Protein AF-0000000078899759 (afdb_homodimer)

Solvent-accessible surface area (backbone atoms only — not comparable to full-atom values): 13720 Å² total; per-residue (Å²): 127,79,71,68,85,68,77,64,79,63,65,48,28,39,56,53,53,51,48,39,52,52,20,59,44,69,64,35,61,70,60,36,47,72,45,35,27,71,76,16,38,36,35,30,66,41,43,30,31,36,27,63,22,33,67,35,47,49,52,49,51,61,71,65,44,76,82,46,47,56,45,80,71,52,70,43,38,43,73,48,27,24,32,38,38,34,43,36,36,42,87,90,47,44,36,41,34,37,37,40,37,35,45,54,95,69,15,37,34,36,35,42,38,42,64,17,61,60,49,82,61,73,83,86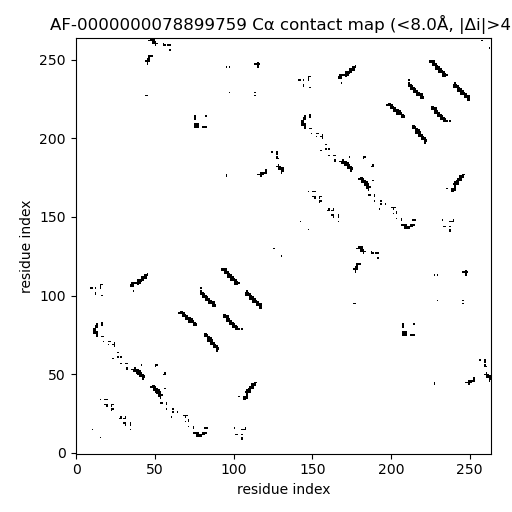,46,62,89,47,30,45,74,111,125,78,71,68,83,68,76,64,78,64,68,48,27,40,58,51,53,51,50,38,53,52,20,58,45,69,64,36,61,70,61,34,47,70,48,36,27,71,78,16,38,36,35,30,66,41,42,30,32,36,27,64,23,32,66,34,45,48,50,48,50,61,71,67,43,76,81,48,48,56,44,80,73,52,71,45,38,42,74,48,28,25,34,38,38,34,43,36,34,42,88,90,46,46,36,42,34,37,37,39,38,36,43,55,97,69,15,36,34,33,36,43,38,42,63,16,60,58,49,82,61,73,83,88,46,60,89,47,28,45,76,109

Secondary structure (DSSP, 8-state):
------------HHHHHHHHHHHHHHT-HHHHHHTEEEEEEEEEGGGTEEEESHHHHHHHHHHH-TTEEEEEEEEEEETTEEEEEEEEEETTEEEEEEEEEEEETTEEEEEEEEEEEP-PPPGGGTTT-EE-/------------HHHHHHHHHHHHHHT-HHHHHHTEEEEEEEEEGGGTEEEESHHHHHHHHHHH-TT-EEEEEEEEEETTEEEEEEEEEETTEEEEEEEEEEEETTEEEEEEEEEEEP-PPPGGGTTT-EE-

Foldseek 3Di:
DPPPPPVVVQQFLQNLVVQLLVCLQVVVLVSNLVQADQQAWEAAVVVRDIAGGSVRVSVVSSVVSPPKGKAWDDWDTDDQKIKTWIWIDDPPWIWIKIKIFGDDRRHTRYMYMYIDTDDDDDPPCCVPDPDD/DPPPPPVVVQQFLQNLVVQLLVCLQVVVLVSNLVQADQQAWEAAVVVRDIAGGSVRVSVVSSVVSPPKHKAWDDWDTDDQKIKTWIWIDDPPWIWIKIKIFGDDRRHTRYMYMYIDTDDDDDPPCCVPDPDD

Nearest PDB structures (foldseek):
  4lmi-assembly1_A  TM=9.280E-01  e=7.306E-13  Kribbella flavida DSM 17836
  3en8-assembly1_A-2  TM=8.868E-01  e=3.788E-10  Paraburkholderia xenovorans LB400
  4kvh-assembly1_A-2  TM=8.065E-01  e=5.904E-08  Halomicrobium mukohataei DSM 12286
  5l33-assembly1_A  TM=8.370E-01  e=4.212E-06  synthetic construct
  6d63-assembly3_E  TM=5.904E-01  e=3.251E-05  Pseudomonas sp. ADP

Sequence (264 aa):
MPRPRGDAPGADAGAVVTALWEGMAARHWDTVRRLVAEELVVEWPQTRERIRGADAFVALNRREAGERRVQLGEVVASGDRAAARVRITTGRAVLLCSGFYRLRDGLIAEAVETFAESASPPGDRIHLAERYMPRPRGDAPGADAGAVVTALWEGMAARHWDTVRRLVAEELVVEWPQTRERIRGADAFVALNRREAGERRVQLGEVVASGDRAAARVRITTGRAVLLCSGFYRLRDGLIAEAVETFAESASPPGDRIHLAERY

Radius of gyration: 19.71 Å; Cα contacts (8 Å, |Δi|>4): 569; chains: 2; bounding box: 60×49×38 Å

Structure (mmCIF, N/CA/C/O backbone):
data_AF-0000000078899759-model_v1
#
loop_
_entity.id
_entity.type
_entity.pdbx_description
1 polymer 'SnoaL-like domain-containing protein'
#
loop_
_atom_site.group_PDB
_atom_site.id
_atom_site.type_symbol
_atom_site.label_atom_id
_atom_site.label_alt_id
_atom_site.label_comp_id
_atom_site.label_asym_id
_atom_site.label_entity_id
_atom_site.label_seq_id
_atom_site.pdbx_PDB_ins_code
_atom_site.Cartn_x
_atom_site.Cartn_y
_atom_site.Cartn_z
_atom_site.occupancy
_atom_site.B_iso_or_equiv
_atom_site.auth_seq_id
_atom_site.auth_comp_id
_atom_site.auth_asym_id
_atom_site.auth_atom_id
_atom_site.pdbx_PDB_model_num
ATOM 1 N N . MET A 1 1 ? -41.688 -21.641 -9.523 1 27.69 1 MET A N 1
ATOM 2 C CA . MET A 1 1 ? -41.219 -21.109 -8.25 1 27.69 1 MET A CA 1
ATOM 3 C C . MET A 1 1 ? -40.125 -20.062 -8.484 1 27.69 1 MET A C 1
ATOM 5 O O . MET A 1 1 ? -39.219 -20.266 -9.305 1 27.69 1 MET A O 1
ATOM 9 N N . PRO A 1 2 ? -40.344 -18.797 -8.352 1 32.94 2 PRO A N 1
ATOM 10 C CA . PRO A 1 2 ? -39.344 -17.828 -8.805 1 32.94 2 PRO A CA 1
ATOM 11 C C . PRO A 1 2 ? -38 -18.047 -8.164 1 32.94 2 PRO A C 1
ATOM 13 O O . PRO A 1 2 ? -37.906 -18.625 -7.082 1 32.94 2 PRO A O 1
ATOM 16 N N . ARG A 1 3 ? -36.969 -18.266 -8.961 1 32.75 3 ARG A N 1
ATOM 17 C CA . ARG A 1 3 ? -35.625 -18.406 -8.383 1 32.75 3 ARG A CA 1
ATOM 18 C C . ARG A 1 3 ? -35.344 -17.312 -7.363 1 32.75 3 ARG A C 1
ATOM 20 O O . ARG A 1 3 ? -35.656 -16.141 -7.605 1 32.75 3 ARG A O 1
ATOM 27 N N . PRO A 1 4 ? -35.594 -17.688 -6.121 1 32.81 4 PRO A N 1
ATOM 28 C CA . PRO A 1 4 ? -35.406 -16.516 -5.258 1 32.81 4 PRO A CA 1
ATOM 29 C C . PRO A 1 4 ? -34.344 -15.555 -5.77 1 32.81 4 PRO A C 1
ATOM 31 O O . PRO A 1 4 ? -33.406 -15.977 -6.473 1 32.81 4 PRO A O 1
ATOM 34 N N . ARG A 1 5 ? -34.625 -14.391 -6.152 1 34.5 5 ARG A N 1
ATOM 35 C CA . ARG A 1 5 ? -33.594 -13.438 -6.559 1 34.5 5 ARG A CA 1
ATOM 36 C C . ARG A 1 5 ? -32.375 -13.523 -5.637 1 34.5 5 ARG A C 1
ATOM 38 O O . ARG A 1 5 ? -32.375 -12.977 -4.531 1 34.5 5 ARG A O 1
ATOM 45 N N . GLY A 1 6 ? -31.984 -14.711 -5.047 1 31.86 6 GLY A N 1
ATOM 46 C CA . GLY A 1 6 ? -31.109 -15 -3.92 1 31.86 6 GLY A CA 1
ATOM 47 C C . GLY A 1 6 ? -29.828 -14.188 -3.932 1 31.86 6 GLY A C 1
ATOM 48 O O . GLY A 1 6 ? -29.062 -14.242 -4.895 1 31.86 6 GLY A O 1
ATOM 49 N N . ASP A 1 7 ? -29.75 -12.859 -3.654 1 35.06 7 ASP A N 1
ATOM 50 C CA . ASP A 1 7 ? -28.625 -11.961 -3.471 1 35.06 7 ASP A CA 1
ATOM 51 C C . ASP A 1 7 ? -27.422 -12.703 -2.891 1 35.06 7 ASP A C 1
ATOM 53 O O . ASP A 1 7 ? -27.344 -12.914 -1.679 1 35.06 7 ASP A O 1
ATOM 57 N N . ALA A 1 8 ? -27.078 -13.797 -3.072 1 37.94 8 ALA A N 1
ATOM 58 C CA . ALA A 1 8 ? -25.984 -14.641 -2.617 1 37.94 8 ALA A CA 1
ATOM 59 C C . ALA A 1 8 ? -24.75 -13.805 -2.287 1 37.94 8 ALA A C 1
ATOM 61 O O . ALA A 1 8 ? -24.219 -13.094 -3.148 1 37.94 8 ALA A O 1
ATOM 62 N N . PRO A 1 9 ? -24.547 -13.156 -1.191 1 43 9 PRO A N 1
ATOM 63 C CA . PRO A 1 9 ? -23.609 -12.07 -0.911 1 43 9 PRO A CA 1
ATOM 64 C C . PRO A 1 9 ? -22.281 -12.227 -1.647 1 43 9 PRO A C 1
ATOM 66 O O . PRO A 1 9 ? -21.703 -13.312 -1.64 1 43 9 PRO A O 1
ATOM 69 N N . GLY A 1 10 ? -22.094 -12 -2.873 1 45.31 10 GLY A N 1
ATOM 70 C CA . GLY A 1 10 ? -20.922 -12.039 -3.736 1 45.31 10 GLY A CA 1
ATOM 71 C C . GLY A 1 10 ? -19.609 -12.102 -2.969 1 45.31 10 GLY A C 1
ATOM 72 O O . GLY A 1 10 ? -19.516 -11.586 -1.854 1 45.31 10 GLY A O 1
ATOM 73 N N . ALA A 1 11 ? -18.859 -13.156 -3.094 1 54.09 11 ALA A N 1
ATOM 74 C CA . ALA A 1 11 ? -17.641 -13.367 -2.309 1 54.09 11 ALA A CA 1
ATOM 75 C C . ALA A 1 11 ? -16.953 -12.039 -1.996 1 54.09 11 ALA A C 1
ATOM 77 O O . ALA A 1 11 ? -16.797 -11.195 -2.879 1 54.09 11 ALA A O 1
ATOM 78 N N . ASP A 1 12 ? -16.984 -11.445 -0.723 1 85.75 12 ASP A N 1
ATOM 79 C CA . ASP A 1 12 ? -16.359 -10.336 -0.013 1 85.75 12 ASP A CA 1
ATOM 80 C C . ASP A 1 12 ? -14.906 -10.156 -0.45 1 85.75 12 ASP A C 1
ATOM 82 O O . ASP A 1 12 ? -14.102 -11.086 -0.358 1 85.75 12 ASP A O 1
ATOM 86 N N . ALA A 1 13 ? -14.797 -9.312 -1.544 1 97.31 13 ALA A N 1
ATOM 87 C CA . ALA A 1 13 ? -13.445 -9.008 -2.018 1 97.31 13 ALA A CA 1
ATOM 88 C C . ALA A 1 13 ? -12.422 -9.148 -0.893 1 97.31 13 ALA A C 1
ATOM 90 O O . ALA A 1 13 ? -11.305 -9.609 -1.117 1 97.31 13 ALA A O 1
ATOM 91 N N . GLY A 1 14 ? -12.859 -8.844 0.244 1 98.12 14 GLY A N 1
ATOM 92 C CA . GLY A 1 14 ? -11.977 -8.969 1.392 1 98.12 14 GLY A CA 1
ATOM 93 C C . GLY A 1 14 ? -11.625 -10.414 1.719 1 98.12 14 GLY A C 1
ATOM 94 O O . GLY A 1 14 ? -10.477 -10.727 2.033 1 98.12 14 GLY A O 1
ATOM 95 N N . ALA A 1 15 ? -12.594 -11.266 1.675 1 97.69 15 ALA A N 1
ATOM 96 C CA . ALA A 1 15 ? -12.367 -12.68 1.962 1 97.69 15 ALA A CA 1
ATOM 97 C C . ALA A 1 15 ? -11.461 -13.32 0.912 1 97.69 15 ALA A C 1
ATOM 99 O O . ALA A 1 15 ? -10.594 -14.125 1.243 1 97.69 15 ALA A O 1
ATOM 100 N N . VAL A 1 16 ? -11.68 -12.984 -0.349 1 98.44 16 VAL A N 1
ATOM 101 C CA . VAL A 1 16 ? -10.883 -13.555 -1.433 1 98.44 16 VAL A CA 1
ATOM 102 C C . VAL A 1 16 ? -9.43 -13.109 -1.299 1 98.44 16 VAL A C 1
ATOM 104 O O . VAL A 1 16 ? -8.508 -13.922 -1.408 1 98.44 16 VAL A O 1
ATOM 107 N N . VAL A 1 17 ? -9.195 -11.859 -1.048 1 98.69 17 VAL A N 1
ATOM 108 C CA . VAL A 1 17 ? -7.844 -11.328 -0.926 1 98.69 17 VAL A CA 1
ATOM 109 C C . VAL A 1 17 ? -7.172 -11.898 0.32 1 98.69 17 VAL A C 1
ATOM 111 O O . VAL A 1 17 ? -5.984 -12.234 0.295 1 98.69 17 VAL A O 1
ATOM 114 N N . THR A 1 18 ? -7.918 -12.016 1.396 1 98.56 18 THR A N 1
ATOM 115 C CA . THR A 1 18 ? -7.391 -12.68 2.582 1 98.56 18 THR A CA 1
ATOM 116 C C . THR A 1 18 ? -6.961 -14.102 2.258 1 98.56 18 THR A C 1
ATOM 118 O O . THR A 1 18 ? -5.844 -14.508 2.588 1 98.56 18 THR A O 1
ATOM 121 N N . ALA A 1 19 ? -7.785 -14.844 1.568 1 98.38 19 ALA A N 1
ATOM 122 C CA . ALA A 1 19 ? -7.473 -16.219 1.195 1 98.38 19 ALA A CA 1
ATOM 123 C C . ALA A 1 19 ? -6.254 -16.281 0.281 1 98.38 19 ALA A C 1
ATOM 125 O O . ALA A 1 19 ? -5.453 -17.219 0.362 1 98.38 19 ALA A O 1
ATOM 126 N N . LEU A 1 20 ? -6.117 -15.336 -0.588 1 98.69 20 LEU A N 1
ATOM 127 C CA . LEU A 1 20 ? -4.957 -15.281 -1.467 1 98.69 20 LEU A CA 1
ATOM 128 C C . LEU A 1 20 ? -3.666 -15.219 -0.658 1 98.69 20 LEU A C 1
ATOM 130 O O . LEU A 1 20 ? -2.756 -16.016 -0.867 1 98.69 20 LEU A O 1
ATOM 134 N N . TRP A 1 21 ? -3.611 -14.32 0.229 1 98.5 21 TRP A N 1
ATOM 135 C CA . TRP A 1 21 ? -2.375 -14.109 0.975 1 98.5 21 TRP A CA 1
ATOM 136 C C . TRP A 1 21 ? -2.133 -15.242 1.964 1 98.5 21 TRP A C 1
ATOM 138 O O . TRP A 1 21 ? -0.984 -15.602 2.236 1 98.5 21 TRP A O 1
ATOM 148 N N . GLU A 1 22 ? -3.215 -15.781 2.502 1 98.06 22 GLU A N 1
ATOM 149 C CA . GLU A 1 22 ? -3.053 -16.984 3.311 1 98.06 22 GLU A CA 1
ATOM 150 C C . GLU A 1 22 ? -2.494 -18.141 2.479 1 98.06 22 GLU A C 1
ATOM 152 O O . GLU A 1 22 ? -1.663 -18.906 2.959 1 98.06 22 GLU A O 1
ATOM 157 N N . GLY A 1 23 ? -2.982 -18.312 1.282 1 98 23 GLY A N 1
ATOM 158 C CA . GLY A 1 23 ? -2.428 -19.297 0.369 1 98 23 GLY A CA 1
ATOM 159 C C . GLY A 1 23 ? -0.967 -19.062 0.04 1 98 23 GLY A C 1
ATOM 160 O O . GLY A 1 23 ? -0.17 -20 -0.012 1 98 23 GLY A O 1
ATOM 161 N N . MET A 1 24 ? -0.588 -17.812 -0.202 1 97.88 24 MET A N 1
ATOM 162 C CA . MET A 1 24 ? 0.805 -17.422 -0.422 1 97.88 24 MET A CA 1
ATOM 163 C C . MET A 1 24 ? 1.669 -17.812 0.774 1 97.88 24 MET A C 1
ATOM 165 O O . MET A 1 24 ? 2.75 -18.375 0.607 1 97.88 24 MET A O 1
ATOM 169 N N . ALA A 1 25 ? 1.217 -17.531 1.933 1 97.38 25 ALA A N 1
ATOM 170 C CA . ALA A 1 25 ? 1.942 -17.797 3.17 1 97.38 25 ALA A CA 1
ATOM 171 C C . ALA A 1 25 ? 2.188 -19.297 3.34 1 97.38 25 ALA A C 1
ATOM 173 O O . ALA A 1 25 ? 3.27 -19.719 3.766 1 97.38 25 ALA A O 1
ATOM 174 N N . ALA A 1 26 ? 1.202 -20.078 3.008 1 96.94 26 ALA A N 1
ATOM 175 C CA . ALA A 1 26 ? 1.266 -21.516 3.195 1 96.94 26 ALA A CA 1
ATOM 176 C C . ALA A 1 26 ? 1.882 -22.203 1.979 1 96.94 26 ALA A C 1
ATOM 178 O O . ALA A 1 26 ? 2.104 -23.422 1.986 1 96.94 26 ALA A O 1
ATOM 179 N N . ARG A 1 27 ? 2.119 -21.469 1.006 1 96.56 27 ARG A N 1
ATOM 180 C CA . ARG A 1 27 ? 2.631 -21.984 -0.261 1 96.56 27 ARG A CA 1
ATOM 181 C C . ARG A 1 27 ? 1.683 -23.016 -0.857 1 96.56 27 ARG A C 1
ATOM 183 O O . ARG A 1 27 ? 2.123 -24.047 -1.361 1 96.56 27 ARG A O 1
ATOM 190 N N . HIS A 1 28 ? 0.466 -22.734 -0.681 1 97.44 28 HIS A N 1
ATOM 191 C CA . HIS A 1 28 ? -0.576 -23.531 -1.316 1 97.44 28 HIS A CA 1
ATOM 192 C C . HIS A 1 28 ? -0.924 -22.984 -2.697 1 97.44 28 HIS A C 1
ATOM 194 O O . HIS A 1 28 ? -1.934 -22.297 -2.859 1 97.44 28 HIS A O 1
ATOM 200 N N . TRP A 1 29 ? -0.192 -23.344 -3.693 1 97.69 29 TRP A N 1
ATOM 201 C CA . TRP A 1 29 ? -0.239 -22.719 -5.008 1 97.69 29 TRP A CA 1
ATOM 202 C C . TRP A 1 29 ? -1.518 -23.094 -5.746 1 97.69 29 TRP A C 1
ATOM 204 O O . TRP A 1 29 ? -2.057 -22.281 -6.516 1 97.69 29 TRP A O 1
ATOM 214 N N . ASP A 1 30 ? -2.059 -24.281 -5.531 1 97.5 30 ASP A N 1
ATOM 215 C CA . ASP A 1 30 ? -3.332 -24.641 -6.141 1 97.5 30 ASP A CA 1
ATOM 216 C C . ASP A 1 30 ? -4.465 -23.75 -5.637 1 97.5 30 ASP A C 1
ATOM 218 O O . ASP A 1 30 ? -5.328 -23.344 -6.41 1 97.5 30 ASP A O 1
ATOM 222 N N . THR A 1 31 ? -4.457 -23.547 -4.375 1 97.31 31 THR A N 1
ATOM 223 C CA . THR A 1 31 ? -5.441 -22.656 -3.783 1 97.31 31 THR A CA 1
ATOM 224 C C . THR A 1 31 ? -5.309 -21.25 -4.359 1 97.31 31 THR A C 1
ATOM 226 O O . THR A 1 31 ? -6.305 -20.625 -4.738 1 97.31 31 THR A O 1
ATOM 229 N N . VAL A 1 32 ? -4.102 -20.703 -4.41 1 98.38 32 VAL A N 1
ATOM 230 C CA . VAL A 1 32 ? -3.855 -19.375 -4.961 1 98.38 32 VAL A CA 1
ATOM 231 C C . VAL A 1 32 ? -4.391 -19.312 -6.391 1 98.38 32 VAL A C 1
ATOM 233 O O . VAL A 1 32 ? -5.086 -18.359 -6.754 1 98.38 32 VAL A O 1
ATOM 236 N N . ARG A 1 33 ? -4.121 -20.344 -7.141 1 98.69 33 ARG A N 1
ATOM 237 C CA . ARG A 1 33 ? -4.531 -20.359 -8.539 1 98.69 33 ARG A CA 1
ATOM 238 C C . ARG A 1 33 ? -6.051 -20.281 -8.664 1 98.69 33 ARG A C 1
ATOM 240 O O . ARG A 1 33 ? -6.566 -19.656 -9.594 1 98.69 33 ARG A O 1
ATOM 247 N N . ARG A 1 34 ? -6.758 -20.812 -7.812 1 98.19 34 ARG A N 1
ATOM 248 C CA . ARG A 1 34 ? -8.211 -20.875 -7.871 1 98.19 34 ARG A CA 1
ATOM 249 C C . ARG A 1 34 ? -8.828 -19.531 -7.488 1 98.19 34 ARG A C 1
ATOM 251 O O . ARG A 1 34 ? -10.023 -19.297 -7.711 1 98.19 34 ARG A O 1
ATOM 258 N N . LEU A 1 35 ? -8.086 -18.672 -6.922 1 98.62 35 LEU A N 1
ATOM 259 C CA . LEU A 1 35 ? -8.609 -17.406 -6.414 1 98.62 35 LEU A CA 1
ATOM 260 C C . LEU A 1 35 ? -8.398 -16.297 -7.43 1 98.62 35 LEU A C 1
ATOM 262 O O . LEU A 1 35 ? -8.859 -15.164 -7.219 1 98.62 35 LEU A O 1
ATOM 266 N N . VAL A 1 36 ? -7.695 -16.562 -8.539 1 98.75 36 VAL A N 1
ATOM 267 C CA . VAL A 1 36 ? -7.406 -15.523 -9.523 1 98.75 36 VAL A CA 1
ATOM 268 C C . VAL A 1 36 ? -8 -15.906 -10.875 1 98.75 36 VAL A C 1
ATOM 270 O O . VAL A 1 36 ? -8.109 -17.094 -11.195 1 98.75 36 VAL A O 1
ATOM 273 N N . ALA A 1 37 ? -8.461 -14.914 -11.641 1 98.75 37 ALA A N 1
ATOM 274 C CA . ALA A 1 37 ? -9.047 -15.117 -12.961 1 98.75 37 ALA A CA 1
ATOM 275 C C . ALA A 1 37 ? -8 -15.594 -13.961 1 98.75 37 ALA A C 1
ATOM 277 O O . ALA A 1 37 ? -6.816 -15.266 -13.836 1 98.75 37 ALA A O 1
ATOM 278 N N . GLU A 1 38 ? -8.391 -16.312 -14.961 1 98.5 38 GLU A N 1
ATOM 279 C CA . GLU A 1 38 ? -7.504 -16.766 -16.031 1 98.5 38 GLU A CA 1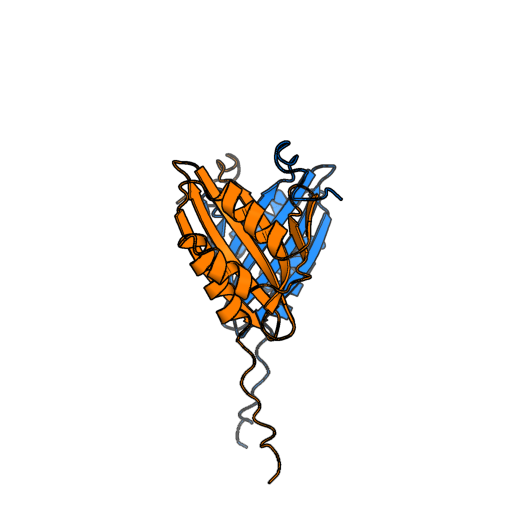
ATOM 280 C C . GLU A 1 38 ? -6.809 -15.578 -16.703 1 98.5 38 GLU A C 1
ATOM 282 O O . GLU A 1 38 ? -5.633 -15.672 -17.062 1 98.5 38 GLU A O 1
ATOM 287 N N . GLU A 1 39 ? -7.535 -14.477 -16.812 1 98 39 GLU A N 1
ATOM 288 C CA . GLU A 1 39 ? -7.008 -13.305 -17.516 1 98 39 GLU A CA 1
ATOM 289 C C . GLU A 1 39 ? -6.445 -12.281 -16.531 1 98 39 GLU A C 1
ATOM 291 O O . GLU A 1 39 ? -6.434 -11.086 -16.812 1 98 39 GLU A O 1
ATOM 296 N N . LEU A 1 40 ? -6.035 -12.766 -15.391 1 98.75 40 LEU A N 1
ATOM 297 C CA . LEU A 1 40 ? -5.453 -11.914 -14.359 1 98.75 40 LEU A CA 1
ATOM 298 C C . LEU A 1 40 ? -4.371 -11.008 -14.938 1 98.75 40 LEU A C 1
ATOM 300 O O . LEU A 1 40 ? -3.553 -11.461 -15.75 1 98.75 40 LEU A O 1
ATOM 304 N N . VAL A 1 41 ? -4.398 -9.734 -14.578 1 98.75 41 VAL A N 1
ATOM 305 C CA . VAL A 1 41 ? -3.295 -8.82 -14.844 1 98.75 41 VAL A CA 1
ATOM 306 C C . VAL A 1 41 ? -2.801 -8.211 -13.539 1 98.75 41 VAL A C 1
ATOM 308 O O . VAL A 1 41 ? -3.574 -7.598 -12.797 1 98.75 41 VAL A O 1
ATOM 311 N N . VAL A 1 42 ? -1.514 -8.414 -13.25 1 98.69 42 VAL A N 1
ATOM 312 C CA . VAL A 1 42 ? -0.885 -7.848 -12.062 1 98.69 42 VAL A CA 1
ATOM 313 C C . VAL A 1 42 ? 0.212 -6.867 -12.469 1 98.69 42 VAL A C 1
ATOM 315 O O . VAL A 1 42 ? 1.048 -7.18 -13.32 1 98.69 42 VAL A O 1
ATOM 318 N N . GLU A 1 43 ? 0.184 -5.719 -11.891 1 98.38 43 GLU A N 1
ATOM 319 C CA . GLU A 1 43 ? 1.233 -4.727 -12.102 1 98.38 43 GLU A CA 1
ATOM 320 C C . GLU A 1 43 ? 2.086 -4.547 -10.852 1 98.38 43 GLU A C 1
ATOM 322 O O . GLU A 1 43 ? 1.559 -4.457 -9.742 1 98.38 43 GLU A O 1
ATOM 327 N N . TRP A 1 44 ? 3.383 -4.566 -11.062 1 96.94 44 TRP A N 1
ATOM 328 C CA . TRP A 1 44 ? 4.391 -4.145 -10.094 1 96.94 44 TRP A CA 1
ATOM 329 C C . TRP A 1 44 ? 5.055 -2.846 -10.531 1 96.94 44 TRP A C 1
ATOM 331 O O . TRP A 1 44 ? 6.109 -2.865 -11.172 1 96.94 44 TRP A O 1
ATOM 341 N N . PRO A 1 45 ? 4.48 -1.755 -10.055 1 96.12 45 PRO A N 1
ATOM 342 C CA . PRO A 1 45 ? 4.918 -0.466 -10.594 1 96.12 45 PRO A CA 1
ATOM 343 C C . PRO A 1 45 ? 6.355 -0.12 -10.203 1 96.12 45 PRO A C 1
ATOM 345 O O . PRO A 1 45 ? 7.035 0.608 -10.93 1 96.12 45 PRO A O 1
ATOM 348 N N . GLN A 1 46 ? 6.793 -0.615 -9.117 1 93.38 46 GLN A N 1
ATOM 349 C CA . GLN A 1 46 ? 8.148 -0.322 -8.672 1 93.38 46 GLN A CA 1
ATOM 350 C C . GLN A 1 46 ? 9.172 -0.695 -9.742 1 93.38 46 GLN A C 1
ATOM 352 O O . GLN A 1 46 ? 10.125 0.047 -9.984 1 93.38 46 GLN A O 1
ATOM 357 N N . THR A 1 47 ? 9.016 -1.791 -10.359 1 92.31 47 THR A N 1
ATOM 358 C CA . THR A 1 47 ? 9.93 -2.287 -11.375 1 92.31 47 THR A CA 1
ATOM 359 C C . THR A 1 47 ? 9.305 -2.199 -12.766 1 92.31 47 THR A C 1
ATOM 361 O O . THR A 1 47 ? 9.852 -2.73 -13.734 1 92.31 47 THR A O 1
ATOM 364 N N . ARG A 1 48 ? 8.156 -1.61 -12.852 1 93.12 48 ARG A N 1
ATOM 365 C CA . ARG A 1 48 ? 7.395 -1.483 -14.086 1 93.12 48 ARG A CA 1
ATOM 366 C C . ARG A 1 48 ? 7.219 -2.84 -14.766 1 93.12 48 ARG A C 1
ATOM 368 O O . ARG A 1 48 ? 7.496 -2.988 -15.953 1 93.12 48 ARG A O 1
ATOM 375 N N . GLU A 1 49 ? 6.844 -3.861 -14.016 1 95.31 49 GLU A N 1
ATOM 376 C CA . GLU A 1 49 ? 6.559 -5.203 -14.516 1 95.31 49 GLU A CA 1
ATOM 377 C C . GLU A 1 49 ? 5.055 -5.477 -14.531 1 95.31 49 GLU A C 1
ATOM 379 O O . GLU A 1 49 ? 4.324 -5.012 -13.664 1 95.31 49 GLU A O 1
ATOM 384 N N . ARG A 1 50 ? 4.672 -6.211 -15.586 1 97.56 50 ARG A N 1
ATOM 385 C CA . ARG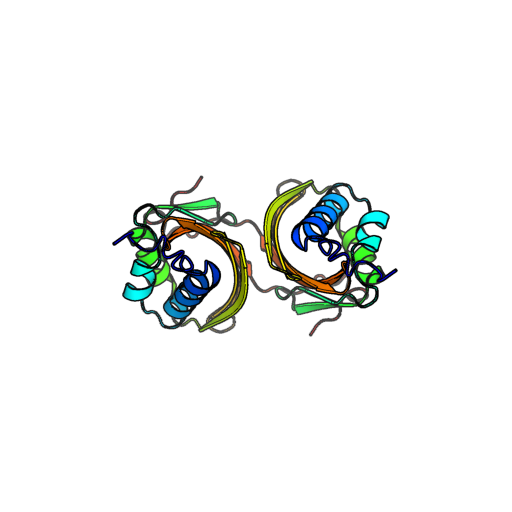 A 1 50 ? 3.297 -6.676 -15.734 1 97.56 50 ARG A CA 1
ATOM 386 C C . ARG A 1 50 ? 3.248 -8.188 -15.93 1 97.56 50 ARG A C 1
ATOM 388 O O . ARG A 1 50 ? 3.895 -8.727 -16.828 1 97.56 50 ARG A O 1
ATOM 395 N N . ILE A 1 51 ? 2.555 -8.828 -15.062 1 97.38 51 ILE A N 1
ATOM 396 C CA . ILE A 1 51 ? 2.334 -10.266 -15.133 1 97.38 51 ILE A CA 1
ATOM 397 C C . ILE A 1 51 ? 0.939 -10.547 -15.688 1 97.38 51 ILE A C 1
ATOM 399 O O . ILE A 1 51 ? -0.059 -10.07 -15.148 1 97.38 51 ILE A O 1
ATOM 403 N N . ARG A 1 52 ? 0.853 -11.328 -16.75 1 97.81 52 ARG A N 1
ATOM 404 C CA . ARG A 1 52 ? -0.432 -11.648 -17.375 1 97.81 52 ARG A CA 1
ATOM 405 C C . ARG A 1 52 ? -0.75 -13.133 -17.234 1 97.81 52 ARG A C 1
ATOM 407 O O . ARG A 1 52 ? 0.048 -13.984 -17.641 1 97.81 52 ARG A O 1
ATOM 414 N N . GLY A 1 53 ? -1.934 -13.32 -16.641 1 98 53 GLY A N 1
ATOM 415 C CA . GLY A 1 53 ? -2.434 -14.68 -16.578 1 98 53 GLY A CA 1
ATOM 416 C C . GLY A 1 53 ? -2.211 -15.344 -15.234 1 98 53 GLY A C 1
ATOM 417 O O . GLY A 1 53 ? -1.183 -15.117 -14.594 1 98 53 GLY A O 1
ATOM 418 N N . ALA A 1 54 ? -3.133 -16.219 -14.906 1 98.38 54 ALA A N 1
ATOM 419 C CA . ALA A 1 54 ? -3.102 -16.906 -13.617 1 98.38 54 ALA A CA 1
ATOM 420 C C . ALA A 1 54 ? -1.865 -17.797 -13.5 1 98.38 54 ALA A C 1
ATOM 422 O O . ALA A 1 54 ? -1.202 -17.812 -12.461 1 98.38 54 ALA A O 1
ATOM 423 N N . ASP A 1 55 ? -1.532 -18.5 -14.555 1 97.31 55 ASP A N 1
ATOM 424 C CA . ASP A 1 55 ? -0.419 -19.453 -14.5 1 97.31 55 ASP A CA 1
ATOM 425 C C . ASP A 1 55 ? 0.91 -18.719 -14.32 1 97.31 55 ASP A C 1
ATOM 427 O O . ASP A 1 55 ? 1.756 -19.156 -13.531 1 97.31 55 ASP A O 1
ATOM 431 N N . ALA A 1 56 ? 1.126 -17.641 -15.055 1 96.38 56 ALA A N 1
ATOM 432 C CA . ALA A 1 56 ? 2.352 -16.844 -14.914 1 96.38 56 ALA A CA 1
ATOM 433 C C . ALA A 1 56 ? 2.48 -16.281 -13.5 1 96.38 56 ALA A C 1
ATOM 435 O O . ALA A 1 56 ? 3.568 -16.297 -12.922 1 96.38 56 ALA A O 1
ATOM 436 N N . PHE A 1 57 ? 1.38 -15.773 -13.008 1 97.94 57 PHE A N 1
ATOM 437 C CA . PHE A 1 57 ? 1.356 -15.211 -11.664 1 97.94 57 PHE A CA 1
ATOM 438 C C . PHE A 1 57 ? 1.753 -16.266 -10.633 1 97.94 57 PHE A C 1
ATOM 440 O O . PHE A 1 57 ? 2.619 -16.016 -9.789 1 97.94 57 PHE A O 1
ATOM 447 N N . VAL A 1 58 ? 1.163 -17.391 -10.672 1 97.62 58 VAL A N 1
ATOM 448 C CA . VAL A 1 58 ? 1.444 -18.469 -9.727 1 97.62 58 VAL A CA 1
ATOM 449 C C . VAL A 1 58 ? 2.887 -18.938 -9.891 1 97.62 58 VAL A C 1
ATOM 451 O O . VAL A 1 58 ? 3.602 -19.125 -8.906 1 97.62 58 VAL A O 1
ATOM 454 N N . ALA A 1 59 ? 3.35 -19.125 -11.125 1 95.75 59 ALA A N 1
ATOM 455 C CA . ALA A 1 59 ? 4.715 -19.578 -11.383 1 95.75 59 ALA A CA 1
ATOM 456 C C . ALA A 1 59 ? 5.734 -18.609 -10.805 1 95.75 59 ALA A C 1
ATOM 458 O O . ALA A 1 59 ? 6.715 -19.016 -10.18 1 95.75 59 ALA A O 1
ATOM 459 N N . LEU A 1 60 ? 5.527 -17.406 -11.039 1 94.75 60 LEU A N 1
ATOM 460 C CA . LEU A 1 60 ? 6.445 -16.391 -10.547 1 94.75 60 LEU A CA 1
ATOM 461 C C . LEU A 1 60 ? 6.5 -16.391 -9.023 1 94.75 60 LEU A C 1
ATOM 463 O O . LEU A 1 60 ? 7.586 -16.391 -8.438 1 94.75 60 LEU A O 1
ATOM 467 N N . ASN A 1 61 ? 5.336 -16.328 -8.391 1 95.81 61 ASN A N 1
ATOM 468 C CA . ASN A 1 61 ? 5.305 -16.297 -6.938 1 95.81 61 ASN A CA 1
ATOM 469 C C . ASN A 1 61 ? 5.867 -17.578 -6.332 1 95.81 61 ASN A C 1
ATOM 471 O O . ASN A 1 61 ? 6.527 -17.547 -5.293 1 95.81 61 ASN A O 1
ATOM 475 N N . ARG A 1 62 ? 5.637 -18.703 -6.988 1 94.25 62 ARG A N 1
ATOM 476 C CA . ARG A 1 62 ? 6.227 -19.969 -6.547 1 94.25 62 ARG A CA 1
ATOM 477 C C . ARG A 1 62 ? 7.75 -19.906 -6.629 1 94.25 62 ARG A C 1
ATOM 479 O O . ARG A 1 62 ? 8.445 -20.328 -5.695 1 94.25 62 ARG A O 1
ATOM 486 N N . ARG A 1 63 ? 8.219 -19.422 -7.672 1 90.44 63 ARG A N 1
ATOM 487 C CA . ARG A 1 63 ? 9.656 -19.312 -7.895 1 90.44 63 ARG A CA 1
ATOM 488 C C . ARG A 1 63 ? 10.305 -18.406 -6.855 1 90.44 63 ARG A C 1
ATOM 490 O O . ARG A 1 63 ? 11.398 -18.688 -6.371 1 90.44 63 ARG A O 1
ATOM 497 N N . GLU A 1 64 ? 9.578 -17.328 -6.496 1 88.31 64 GLU A N 1
ATOM 498 C CA . GLU A 1 64 ? 10.156 -16.312 -5.629 1 88.31 64 GLU A CA 1
ATOM 499 C C . GLU A 1 64 ? 9.883 -16.609 -4.16 1 88.31 64 GLU A C 1
ATOM 501 O O . GLU A 1 64 ? 10.359 -15.898 -3.273 1 88.31 64 GLU A O 1
ATOM 506 N N . ALA A 1 65 ? 9.078 -17.516 -3.801 1 85.81 65 ALA A N 1
ATOM 507 C CA . ALA A 1 65 ? 8.602 -17.75 -2.441 1 85.81 65 ALA A CA 1
ATOM 508 C C . ALA A 1 65 ? 9.758 -18.078 -1.502 1 85.81 65 ALA A C 1
ATOM 510 O O . ALA A 1 65 ? 9.781 -17.609 -0.356 1 85.81 65 ALA A O 1
ATOM 511 N N . GLY A 1 66 ? 10.773 -18.734 -1.902 1 83.88 66 GLY A N 1
ATOM 512 C CA . GLY A 1 66 ? 11.859 -19.094 -1.006 1 83.88 66 GLY A CA 1
ATOM 513 C C . GLY A 1 66 ? 11.391 -19.422 0.4 1 83.88 66 GLY A C 1
ATOM 514 O O . GLY A 1 66 ? 10.32 -20.016 0.583 1 83.88 66 GLY A O 1
ATOM 515 N N . GLU A 1 67 ? 12.258 -19.219 1.478 1 87.69 67 GLU A N 1
ATOM 516 C CA . GLU A 1 67 ? 11.914 -19.422 2.881 1 87.69 67 GLU A CA 1
ATOM 517 C C . GLU A 1 67 ? 11.398 -18.125 3.518 1 87.69 67 GLU A C 1
ATOM 519 O O . GLU A 1 67 ? 11.977 -17.641 4.488 1 87.69 67 GLU A O 1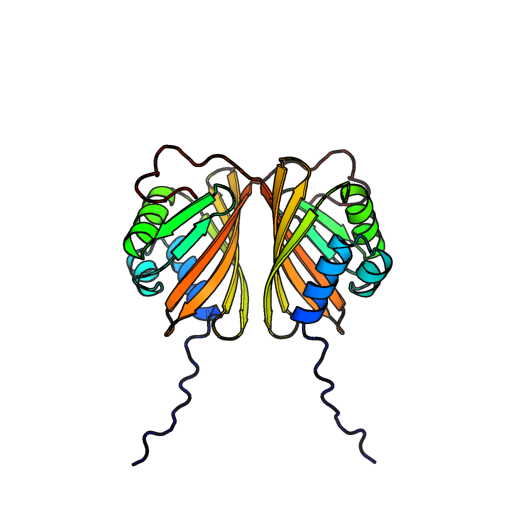
ATOM 524 N N . ARG A 1 68 ? 10.336 -17.75 3.025 1 91.44 68 ARG A N 1
ATOM 525 C CA . ARG A 1 68 ? 9.836 -16.484 3.535 1 91.44 68 ARG A CA 1
ATOM 526 C C . ARG A 1 68 ? 8.648 -16.688 4.465 1 91.44 68 ARG A C 1
ATOM 528 O O . ARG A 1 68 ? 7.93 -17.688 4.348 1 91.44 68 ARG A O 1
ATOM 535 N N . ARG A 1 69 ? 8.539 -15.812 5.387 1 96.31 69 ARG A N 1
ATOM 536 C CA . ARG A 1 69 ? 7.367 -15.688 6.246 1 96.31 69 ARG A CA 1
ATOM 537 C C . ARG A 1 69 ? 6.469 -14.547 5.781 1 96.31 69 ARG A C 1
ATOM 539 O O . ARG A 1 69 ? 6.93 -13.422 5.609 1 96.31 69 ARG A O 1
ATOM 546 N N . VAL A 1 70 ? 5.227 -14.867 5.52 1 98 70 VAL A N 1
ATOM 547 C CA . VAL A 1 70 ? 4.242 -13.898 5.043 1 98 70 VAL A CA 1
ATOM 548 C C . VAL A 1 70 ? 3.201 -13.641 6.129 1 98 70 VAL A C 1
ATOM 550 O O . VAL A 1 70 ? 2.561 -14.57 6.617 1 98 70 VAL A O 1
ATOM 553 N N . GLN A 1 71 ? 3.037 -12.414 6.551 1 97.88 71 GLN A N 1
ATOM 554 C CA . GLN A 1 71 ? 2.072 -12.016 7.57 1 97.88 71 GLN A CA 1
ATOM 555 C C . GLN A 1 71 ? 1.101 -10.969 7.031 1 97.88 71 GLN A C 1
ATOM 557 O O . GLN A 1 71 ? 1.494 -9.836 6.742 1 97.88 71 GLN A O 1
ATOM 562 N N . LEU A 1 72 ? -0.153 -11.375 6.918 1 98.56 72 LEU A N 1
ATOM 563 C CA . LEU A 1 72 ? -1.2 -10.453 6.488 1 98.56 72 LEU A CA 1
ATOM 564 C C . LEU A 1 72 ? -1.564 -9.484 7.605 1 98.56 72 LEU A C 1
ATOM 566 O O . LEU A 1 72 ? -1.861 -9.906 8.727 1 98.56 72 LEU A O 1
ATOM 570 N N . GLY A 1 73 ? -1.501 -8.227 7.41 1 98.06 73 GLY A N 1
ATOM 571 C CA . GLY A 1 73 ? -1.835 -7.203 8.391 1 98.06 73 GLY A CA 1
ATOM 572 C C . GLY A 1 73 ? -3.297 -6.797 8.359 1 98.06 73 GLY A C 1
ATOM 573 O O . GLY A 1 73 ? -4.094 -7.266 9.172 1 98.06 73 GLY A O 1
ATOM 574 N N . GLU A 1 74 ? -3.691 -5.957 7.387 1 98.06 74 GLU A N 1
ATOM 575 C CA . GLU A 1 74 ? -5.031 -5.398 7.25 1 98.06 74 GLU A CA 1
ATOM 576 C C . GLU A 1 74 ? -5.547 -5.539 5.82 1 98.06 74 GLU A C 1
ATOM 578 O O . GLU A 1 74 ? -4.77 -5.492 4.867 1 98.06 74 GLU A O 1
ATOM 583 N N . VAL A 1 75 ? -6.871 -5.793 5.766 1 98.62 75 VAL A N 1
ATOM 584 C CA . VAL A 1 75 ? -7.574 -5.773 4.488 1 98.62 75 VAL A CA 1
ATOM 585 C C . VAL A 1 75 ? -8.742 -4.793 4.559 1 98.62 75 VAL A C 1
ATOM 587 O O . VAL A 1 75 ? -9.523 -4.816 5.508 1 98.62 75 VAL A O 1
ATOM 590 N N . VAL A 1 76 ? -8.797 -3.871 3.621 1 98.12 76 VAL A N 1
ATOM 591 C CA . VAL A 1 76 ? -9.945 -3.002 3.402 1 98.12 76 VAL A CA 1
ATOM 592 C C . VAL A 1 76 ? -10.672 -3.418 2.125 1 98.12 76 VAL A C 1
ATOM 594 O O . VAL A 1 76 ? -10.047 -3.592 1.077 1 98.12 76 VAL A O 1
ATOM 597 N N . ALA A 1 77 ? -11.969 -3.645 2.219 1 97.94 77 ALA A N 1
ATOM 598 C CA . ALA A 1 77 ? -12.695 -4.117 1.046 1 97.94 77 ALA A CA 1
ATOM 599 C C . ALA A 1 77 ? -14.031 -3.391 0.896 1 97.94 77 ALA A C 1
ATOM 601 O O . ALA A 1 77 ? -14.672 -3.057 1.892 1 97.94 77 ALA A O 1
ATOM 602 N N . SER A 1 78 ? -14.359 -3.088 -0.286 1 95.06 78 SER A N 1
ATOM 603 C CA . SER A 1 78 ? -15.617 -2.463 -0.673 1 95.06 78 SER A CA 1
ATOM 604 C C . SER A 1 78 ? -16.078 -2.943 -2.047 1 95.06 78 SER A C 1
ATOM 606 O O . SER A 1 78 ? -15.414 -2.68 -3.053 1 95.06 78 SER A O 1
ATOM 608 N N . GLY A 1 79 ? -17.219 -3.574 -2.066 1 94.75 79 GLY A N 1
ATOM 609 C CA . GLY A 1 79 ? -17.672 -4.145 -3.326 1 94.75 79 GLY A CA 1
ATOM 610 C C . GLY A 1 79 ? -16.688 -5.145 -3.914 1 94.75 79 GLY A C 1
ATOM 611 O O . GLY A 1 79 ? -16.328 -6.117 -3.256 1 94.75 79 GLY A O 1
ATOM 612 N N . ASP A 1 80 ? -16.266 -4.855 -5.141 1 97.12 80 ASP A N 1
ATOM 613 C CA . ASP A 1 80 ? -15.367 -5.758 -5.859 1 97.12 80 ASP A CA 1
ATOM 614 C C . ASP A 1 80 ? -13.914 -5.312 -5.719 1 97.12 80 ASP A C 1
ATOM 616 O O . ASP A 1 80 ? -13.039 -5.766 -6.469 1 97.12 80 ASP A O 1
ATOM 620 N N . ARG A 1 81 ? -13.68 -4.441 -4.809 1 98.19 81 ARG A N 1
ATOM 621 C CA . ARG A 1 81 ? -12.328 -3.93 -4.609 1 98.19 81 ARG A CA 1
ATOM 622 C C . ARG A 1 81 ? -11.82 -4.258 -3.209 1 98.19 81 ARG A C 1
ATOM 624 O O . ARG A 1 81 ? -12.609 -4.359 -2.266 1 98.19 81 ARG A O 1
ATOM 631 N N . ALA A 1 82 ? -10.562 -4.461 -3.104 1 98.56 82 ALA A N 1
ATOM 632 C CA . ALA A 1 82 ? -9.914 -4.664 -1.812 1 98.56 82 ALA A CA 1
ATOM 633 C C . ALA A 1 82 ? -8.477 -4.164 -1.84 1 98.56 82 ALA A C 1
ATOM 635 O O . ALA A 1 82 ? -7.863 -4.066 -2.908 1 98.56 82 ALA A O 1
ATOM 636 N N . ALA A 1 83 ? -8.008 -3.787 -0.765 1 98.81 83 ALA A N 1
ATOM 637 C CA . ALA A 1 83 ? -6.605 -3.465 -0.526 1 98.81 83 ALA A CA 1
ATOM 638 C C . ALA A 1 83 ? -6.062 -4.227 0.681 1 98.81 83 ALA A C 1
ATOM 640 O O . ALA A 1 83 ? -6.781 -4.441 1.66 1 98.81 83 ALA A O 1
ATOM 641 N N . ALA A 1 84 ? -4.789 -4.625 0.602 1 98.88 84 ALA A N 1
ATOM 642 C CA . ALA A 1 84 ? -4.168 -5.387 1.681 1 98.88 84 ALA A CA 1
ATOM 643 C C . ALA A 1 84 ? -2.752 -4.891 1.956 1 98.88 84 ALA A C 1
ATOM 645 O O . ALA A 1 84 ? -2.027 -4.516 1.03 1 98.88 84 ALA A O 1
ATOM 646 N N . ARG A 1 85 ? -2.359 -4.844 3.156 1 98.69 85 ARG A N 1
ATOM 647 C CA . ARG A 1 85 ? -0.962 -4.656 3.533 1 98.69 85 ARG A CA 1
ATOM 648 C C . ARG A 1 85 ? -0.391 -5.922 4.164 1 98.69 85 ARG A C 1
ATOM 650 O O . ARG A 1 85 ? -1.035 -6.543 5.012 1 98.69 85 ARG A O 1
ATOM 657 N N . VAL A 1 86 ? 0.804 -6.27 3.695 1 98.69 86 VAL A N 1
ATOM 658 C CA . VAL A 1 86 ? 1.415 -7.555 4.016 1 98.69 86 VAL A CA 1
ATOM 659 C C . VAL A 1 86 ? 2.889 -7.355 4.359 1 98.69 86 VAL A C 1
ATOM 661 O O . VAL A 1 86 ? 3.592 -6.594 3.691 1 98.69 86 VAL A O 1
ATOM 664 N N . ARG A 1 87 ? 3.338 -8.016 5.414 1 98.12 87 ARG A N 1
ATOM 665 C CA . ARG A 1 87 ? 4.75 -8.055 5.785 1 98.12 87 ARG A CA 1
ATOM 666 C C . ARG A 1 87 ? 5.387 -9.375 5.363 1 98.12 87 ARG A C 1
ATOM 668 O O . ARG A 1 87 ? 4.891 -10.453 5.711 1 98.12 87 ARG A O 1
ATOM 675 N N . ILE A 1 88 ? 6.438 -9.312 4.582 1 97.56 88 ILE A N 1
ATOM 676 C CA . ILE A 1 88 ? 7.18 -10.477 4.105 1 97.56 88 ILE A CA 1
ATOM 677 C C . ILE A 1 88 ? 8.594 -10.453 4.676 1 97.56 88 ILE A C 1
ATOM 679 O O . ILE A 1 88 ? 9.344 -9.492 4.457 1 97.56 88 ILE A O 1
ATOM 683 N N . THR A 1 89 ? 8.961 -11.5 5.391 1 96.38 89 THR A N 1
ATOM 684 C CA . THR A 1 89 ? 10.281 -11.602 6.016 1 96.38 89 THR A CA 1
ATOM 685 C C . THR A 1 89 ? 11.062 -12.773 5.438 1 96.38 89 THR A C 1
ATOM 687 O O . THR A 1 89 ? 10.547 -13.891 5.344 1 96.38 89 THR A O 1
ATOM 690 N N . THR A 1 90 ? 12.227 -12.523 4.984 1 93.75 90 THR A N 1
ATOM 691 C CA . THR A 1 90 ? 13.18 -13.523 4.52 1 93.75 90 THR A CA 1
ATOM 692 C C . THR A 1 90 ? 14.531 -13.336 5.207 1 93.75 90 THR A C 1
ATOM 694 O O . THR A 1 90 ? 15.281 -12.414 4.883 1 93.75 90 THR A O 1
ATOM 697 N N . GLY A 1 91 ? 14.867 -14.266 6.016 1 90.31 91 GLY A N 1
ATOM 698 C CA . GLY A 1 91 ? 16.031 -13.992 6.848 1 90.31 91 GLY A CA 1
ATOM 699 C C . GLY A 1 91 ? 15.93 -12.695 7.617 1 90.31 91 GLY A C 1
ATOM 700 O O . GLY A 1 91 ? 14.977 -12.484 8.367 1 90.31 91 GLY A O 1
ATOM 701 N N . ARG A 1 92 ? 16.875 -11.727 7.34 1 88.94 92 ARG A N 1
ATOM 702 C CA . ARG A 1 92 ? 16.859 -10.438 8.023 1 88.94 92 ARG A CA 1
ATOM 703 C C . ARG A 1 92 ? 16.172 -9.367 7.176 1 88.94 92 ARG A C 1
ATOM 705 O O . ARG A 1 92 ? 15.938 -8.258 7.645 1 88.94 92 ARG A O 1
ATOM 712 N N . ALA A 1 93 ? 15.875 -9.758 5.984 1 91.56 93 ALA A N 1
ATOM 713 C CA . ALA A 1 93 ? 15.273 -8.789 5.07 1 91.56 93 ALA A CA 1
ATOM 714 C C . ALA A 1 93 ? 13.758 -8.727 5.258 1 91.56 93 ALA A C 1
ATOM 716 O O . ALA A 1 93 ? 13.109 -9.75 5.477 1 91.56 93 ALA A O 1
ATOM 717 N N . VAL A 1 94 ? 13.227 -7.559 5.27 1 95.12 94 VAL A N 1
ATOM 718 C CA . VAL A 1 94 ? 11.781 -7.344 5.367 1 95.12 94 VAL A CA 1
ATOM 719 C C . VAL A 1 94 ? 11.297 -6.547 4.16 1 95.12 94 VAL A C 1
ATOM 721 O O . VAL A 1 94 ? 11.859 -5.496 3.83 1 95.12 94 VAL A O 1
ATOM 724 N N . LEU A 1 95 ? 10.312 -7.066 3.494 1 95.69 95 LEU A N 1
ATOM 725 C CA . LEU A 1 95 ? 9.57 -6.367 2.449 1 95.69 95 LEU A CA 1
ATOM 726 C C . LEU A 1 95 ? 8.148 -6.062 2.906 1 95.69 95 LEU A C 1
ATOM 728 O O . LEU A 1 95 ? 7.477 -6.926 3.479 1 95.69 95 LEU A O 1
ATOM 732 N N . LEU A 1 96 ? 7.797 -4.859 2.777 1 97.69 96 LEU A N 1
ATOM 733 C CA . LEU A 1 96 ? 6.426 -4.445 3.062 1 97.69 96 LEU A CA 1
ATOM 734 C C . LEU A 1 96 ? 5.617 -4.316 1.775 1 97.69 96 LEU A C 1
ATOM 736 O O . LEU A 1 96 ? 5.836 -3.393 0.99 1 97.69 96 LEU A O 1
ATOM 740 N N . CYS A 1 97 ? 4.707 -5.246 1.581 1 98.31 97 CYS A N 1
ATOM 741 C CA . CYS A 1 97 ? 3.889 -5.301 0.374 1 98.31 97 CYS A CA 1
ATOM 742 C C . CYS A 1 97 ? 2.545 -4.617 0.595 1 98.31 97 CYS A C 1
ATOM 744 O O . CYS A 1 97 ? 1.918 -4.793 1.642 1 98.31 97 CYS A O 1
ATOM 746 N N . SER A 1 98 ? 2.113 -3.789 -0.288 1 98.75 98 SER A N 1
ATOM 747 C CA . SER A 1 98 ? 0.745 -3.291 -0.39 1 98.75 98 SER A CA 1
ATOM 748 C C . SER A 1 98 ? 0.126 -3.648 -1.737 1 98.75 98 SER A C 1
ATOM 750 O O . SER A 1 98 ? 0.736 -3.428 -2.785 1 98.75 98 SER A O 1
ATOM 752 N N . GLY A 1 99 ? -1.061 -4.203 -1.709 1 98.81 99 GLY A N 1
ATOM 753 C CA . GLY A 1 99 ? -1.757 -4.594 -2.926 1 98.81 99 GLY A CA 1
ATOM 754 C C . GLY A 1 99 ? -3.158 -4.023 -3.02 1 98.81 99 GLY A C 1
ATOM 755 O O . GLY A 1 99 ? -3.865 -3.928 -2.014 1 98.81 99 GLY A O 1
ATOM 756 N N . PHE A 1 100 ? -3.559 -3.611 -4.195 1 98.94 100 PHE A N 1
ATOM 757 C CA . PHE A 1 100 ? -4.914 -3.211 -4.555 1 98.94 100 PHE A CA 1
ATOM 758 C C . PHE A 1 100 ? -5.492 -4.148 -5.609 1 98.94 100 PHE A C 1
ATOM 760 O O . PHE A 1 100 ? -4.844 -4.43 -6.621 1 98.94 100 PHE A O 1
ATOM 767 N N . TYR A 1 101 ? -6.684 -4.605 -5.379 1 98.88 101 TYR A N 1
ATOM 768 C CA . TYR A 1 101 ? -7.258 -5.699 -6.156 1 98.88 101 TYR A CA 1
ATOM 769 C C . TYR A 1 101 ? -8.648 -5.336 -6.668 1 98.88 101 TYR A C 1
ATOM 771 O O . TYR A 1 101 ? -9.414 -4.66 -5.977 1 98.88 101 TYR A O 1
ATOM 779 N N . ARG A 1 102 ? -8.93 -5.785 -7.832 1 98.75 102 ARG A N 1
ATOM 780 C CA . ARG A 1 102 ? -10.281 -5.754 -8.398 1 98.75 102 ARG A CA 1
ATOM 781 C C . ARG A 1 102 ? -10.75 -7.16 -8.758 1 98.75 102 ARG A C 1
ATOM 783 O O . ARG A 1 102 ? -10.031 -7.918 -9.414 1 98.75 102 ARG A O 1
ATOM 790 N N . LEU A 1 103 ? -11.875 -7.512 -8.289 1 98.56 103 LEU A N 1
ATOM 791 C CA . LEU A 1 103 ? -12.43 -8.836 -8.547 1 98.56 103 LEU A CA 1
ATOM 792 C C . LEU A 1 103 ? -13.492 -8.773 -9.648 1 98.56 103 LEU A C 1
ATOM 794 O O . LEU A 1 103 ? -14.148 -7.742 -9.82 1 98.56 103 LEU A O 1
ATOM 798 N N . ARG A 1 104 ? -13.578 -9.719 -10.391 1 97.88 104 ARG A N 1
ATOM 799 C CA . ARG A 1 104 ? -14.641 -10.031 -11.336 1 97.88 104 ARG A CA 1
ATOM 800 C C . ARG A 1 104 ? -15.141 -11.453 -11.148 1 97.88 104 ARG A C 1
ATOM 802 O O . ARG A 1 104 ? -14.352 -12.398 -11.133 1 97.88 104 ARG A O 1
ATOM 809 N N . ASP A 1 105 ? -16.5 -11.586 -10.922 1 95.31 105 ASP A N 1
ATOM 810 C CA . ASP A 1 105 ? -17.125 -12.891 -10.75 1 95.31 105 ASP A CA 1
ATOM 811 C C . ASP A 1 105 ? -16.469 -13.672 -9.609 1 95.31 105 ASP A C 1
ATOM 813 O O . ASP A 1 105 ? -16.188 -14.859 -9.75 1 95.31 105 ASP A O 1
ATOM 817 N N . GLY A 1 106 ? -16.109 -12.953 -8.594 1 96.38 106 GLY A N 1
ATOM 818 C CA . GLY A 1 106 ? -15.625 -13.57 -7.367 1 96.38 106 GLY A CA 1
ATOM 819 C C . GLY A 1 106 ? -14.148 -13.914 -7.414 1 96.38 106 GLY A C 1
ATOM 820 O O . GLY A 1 106 ? -13.602 -14.461 -6.453 1 96.38 106 GLY A O 1
ATOM 821 N N . LEU A 1 107 ? -13.453 -13.609 -8.516 1 98.5 107 LEU A N 1
ATOM 822 C CA . LEU A 1 107 ? -12.031 -13.883 -8.695 1 98.5 107 LEU A CA 1
ATOM 823 C C . LEU A 1 107 ? -11.242 -12.586 -8.852 1 98.5 107 LEU A C 1
ATOM 825 O O . LEU A 1 107 ? -11.75 -11.609 -9.406 1 98.5 107 LEU A O 1
ATOM 829 N N . ILE A 1 108 ? -10.023 -12.602 -8.359 1 98.81 108 ILE A N 1
ATOM 830 C CA . ILE A 1 108 ? -9.172 -11.445 -8.602 1 98.81 108 ILE A CA 1
ATOM 831 C C . ILE A 1 108 ? -8.82 -11.359 -10.078 1 98.81 108 ILE A C 1
ATOM 833 O O . ILE A 1 108 ? -8.266 -12.297 -10.656 1 98.81 108 ILE A O 1
ATOM 837 N N . ALA A 1 109 ? -9.164 -10.258 -10.664 1 98.88 109 ALA A N 1
ATOM 838 C CA . ALA A 1 109 ? -8.914 -10.07 -12.094 1 98.88 109 ALA A CA 1
ATOM 839 C C . ALA A 1 109 ? -7.781 -9.078 -12.336 1 98.88 109 ALA A C 1
ATOM 841 O O . ALA A 1 109 ? -7.129 -9.117 -13.383 1 98.88 109 ALA A O 1
ATOM 842 N N . GLU A 1 110 ? -7.598 -8.18 -11.453 1 98.94 110 GLU A N 1
ATOM 843 C CA . GLU A 1 110 ? -6.539 -7.18 -11.531 1 98.94 110 GLU A CA 1
ATOM 844 C C . GLU A 1 110 ? -5.898 -6.945 -10.172 1 98.94 110 GLU A C 1
ATOM 846 O O . GLU A 1 110 ? -6.574 -7.016 -9.141 1 98.94 110 GLU A O 1
ATOM 851 N N . ALA A 1 111 ? -4.625 -6.645 -10.188 1 98.88 111 ALA A N 1
ATOM 852 C CA . ALA A 1 111 ? -3.926 -6.266 -8.961 1 98.88 111 ALA A CA 1
ATOM 853 C C . ALA A 1 111 ? -2.791 -5.289 -9.258 1 98.88 111 ALA A C 1
ATOM 855 O O . ALA A 1 111 ? -2.166 -5.355 -10.32 1 98.88 111 ALA A O 1
ATOM 856 N N . VAL A 1 112 ? -2.584 -4.355 -8.414 1 98.88 112 VAL A N 1
ATOM 857 C CA . VAL A 1 112 ? -1.398 -3.51 -8.352 1 98.88 112 VAL A CA 1
ATOM 858 C C . VAL A 1 112 ? -0.703 -3.693 -7.008 1 98.88 112 VAL A C 1
ATOM 860 O O . VAL A 1 112 ? -1.298 -3.451 -5.953 1 98.88 112 VAL A O 1
ATOM 863 N N . GLU A 1 113 ? 0.525 -4.168 -7.016 1 98.69 113 GLU A N 1
ATOM 864 C CA . GLU A 1 113 ? 1.259 -4.445 -5.781 1 98.69 113 GLU A CA 1
ATOM 865 C C . GLU A 1 113 ? 2.574 -3.672 -5.738 1 98.69 113 GLU A C 1
ATOM 867 O O . GLU A 1 113 ? 3.258 -3.541 -6.758 1 98.69 113 GLU A O 1
ATOM 872 N N . THR A 1 114 ? 2.881 -3.135 -4.66 1 98.19 114 THR A N 1
ATOM 873 C CA . THR A 1 114 ? 4.16 -2.49 -4.395 1 98.19 114 THR A CA 1
ATOM 874 C C . THR A 1 114 ? 4.859 -3.141 -3.203 1 98.19 114 THR A C 1
ATOM 876 O O . THR A 1 114 ? 4.203 -3.67 -2.303 1 98.19 114 THR A O 1
ATOM 879 N N . PHE A 1 115 ? 6.195 -3.117 -3.268 1 97 115 PHE A N 1
ATOM 880 C CA . PHE A 1 115 ? 7.031 -3.727 -2.24 1 97 115 PHE A CA 1
ATOM 881 C C . PHE A 1 115 ? 8.062 -2.732 -1.727 1 97 115 PHE A C 1
ATOM 883 O O . PHE A 1 115 ? 8.984 -2.357 -2.453 1 97 115 PHE A O 1
ATOM 890 N N . ALA A 1 116 ? 7.918 -2.301 -0.505 1 95.94 116 ALA A N 1
ATOM 891 C CA . ALA A 1 116 ? 8.883 -1.398 0.12 1 95.94 116 ALA A CA 1
ATOM 892 C C . ALA A 1 116 ? 9.891 -2.172 0.959 1 95.94 116 ALA A C 1
ATOM 894 O O . ALA A 1 116 ? 9.516 -3.037 1.755 1 95.94 116 ALA A O 1
ATOM 895 N N . GLU A 1 117 ? 11.133 -1.855 0.736 1 93.31 117 GLU A N 1
ATOM 896 C CA . GLU A 1 117 ? 12.195 -2.486 1.516 1 93.31 117 GLU A CA 1
ATOM 897 C C . GLU A 1 117 ? 12.469 -1.711 2.801 1 93.31 117 GLU A C 1
ATOM 899 O O . GLU A 1 117 ? 12.438 -0.478 2.807 1 93.31 117 GLU A O 1
ATOM 904 N N . SER A 1 118 ? 12.766 -2.463 3.801 1 90.94 118 SER A N 1
ATOM 905 C CA . SER A 1 118 ? 13.172 -1.817 5.043 1 90.94 118 SER A CA 1
ATOM 906 C C . SER A 1 118 ? 14.453 -1.007 4.844 1 90.94 118 SER A C 1
ATOM 908 O O . SER A 1 118 ? 15.352 -1.42 4.105 1 90.94 118 SER A O 1
ATOM 910 N N . ALA A 1 119 ? 14.461 0.156 5.559 1 87.62 119 ALA A N 1
ATOM 911 C CA . ALA A 1 119 ? 15.602 1.062 5.449 1 87.62 119 ALA A CA 1
ATOM 912 C C . ALA A 1 119 ? 15.828 1.819 6.754 1 87.62 119 ALA A C 1
ATOM 914 O O . ALA A 1 119 ? 14.992 1.775 7.656 1 87.62 119 ALA A O 1
ATOM 915 N N . SER A 1 120 ? 17.047 2.396 6.883 1 86.62 120 SER A N 1
ATOM 916 C CA . SER A 1 120 ? 17.297 3.318 7.984 1 86.62 120 SER A CA 1
ATOM 917 C C . SER A 1 120 ? 16.656 4.676 7.73 1 86.62 120 SER A C 1
ATOM 919 O O . SER A 1 120 ? 16.656 5.168 6.598 1 86.62 120 SER A O 1
ATOM 921 N N . PRO A 1 121 ? 16.094 5.246 8.836 1 84.5 121 PRO A N 1
ATOM 922 C CA . PRO A 1 121 ? 15.531 6.59 8.648 1 84.5 121 PRO A CA 1
ATOM 923 C C . PRO A 1 121 ? 16.594 7.645 8.383 1 84.5 121 PRO A C 1
ATOM 925 O O . PRO A 1 121 ? 17.75 7.469 8.781 1 84.5 121 PRO A O 1
ATOM 928 N N . PRO A 1 122 ? 16 8.727 7.672 1 78.81 122 PRO A N 1
ATOM 929 C CA . PRO A 1 122 ? 16.938 9.852 7.57 1 78.81 122 PRO A CA 1
ATOM 930 C C . PRO A 1 122 ? 17.25 10.484 8.93 1 78.81 122 PRO A C 1
ATOM 932 O O . PRO A 1 122 ? 16.375 10.523 9.805 1 78.81 122 PRO A O 1
ATOM 935 N N . GLY A 1 123 ? 18.469 10.852 9.078 1 75.69 123 GLY A N 1
ATOM 936 C CA . GLY A 1 123 ? 18.953 11.344 10.359 1 75.69 123 GLY A CA 1
ATOM 937 C C . GLY A 1 123 ? 18.422 12.727 10.703 1 75.69 123 GLY A C 1
ATOM 938 O O . GLY A 1 123 ? 18.516 13.156 11.852 1 75.69 123 GLY A O 1
ATOM 939 N N . ASP A 1 124 ? 17.781 13.445 9.875 1 76.38 124 ASP A N 1
ATOM 940 C CA . ASP A 1 124 ? 17.516 14.867 10.047 1 76.38 124 ASP A CA 1
ATOM 941 C C . ASP A 1 124 ? 16.094 15.102 10.539 1 76.38 124 ASP A C 1
ATOM 943 O O . ASP A 1 124 ? 15.68 16.25 10.742 1 76.38 124 ASP A O 1
ATOM 947 N N . ARG A 1 125 ? 15.336 14.047 10.883 1 75.94 125 ARG A N 1
ATOM 948 C CA . ARG A 1 125 ? 13.961 14.297 11.289 1 75.94 125 ARG A CA 1
ATOM 949 C C . ARG A 1 125 ? 13.625 13.539 12.57 1 75.94 125 ARG A C 1
ATOM 951 O O . ARG A 1 125 ? 12.461 13.258 12.844 1 75.94 125 ARG A O 1
ATOM 958 N N . ILE A 1 126 ? 14.492 13.266 13.352 1 78.69 126 ILE A N 1
ATOM 959 C CA . ILE A 1 126 ? 14.336 12.5 14.586 1 78.69 126 ILE A CA 1
ATOM 960 C C . ILE A 1 126 ? 13.477 13.281 15.57 1 78.69 126 ILE A C 1
ATOM 962 O O . ILE A 1 126 ? 12.891 12.703 16.484 1 78.69 126 ILE A O 1
ATOM 966 N N . HIS A 1 127 ? 13.352 14.5 15.375 1 82.56 127 HIS A N 1
ATOM 967 C CA . HIS A 1 127 ? 12.562 15.328 16.281 1 82.56 127 HIS A CA 1
ATOM 968 C C . HIS A 1 127 ? 11.086 15.297 15.922 1 82.56 127 HIS A C 1
ATOM 970 O O . HIS A 1 127 ? 10.234 15.695 16.719 1 82.56 127 HIS A O 1
ATOM 976 N N . LEU A 1 128 ? 10.773 14.828 14.758 1 86.56 128 LEU A N 1
ATOM 977 C CA . LEU A 1 128 ? 9.398 14.82 14.289 1 86.56 128 LEU A CA 1
ATOM 978 C C . LEU A 1 128 ? 8.828 13.398 14.297 1 86.56 128 LEU A C 1
ATOM 980 O O . LEU A 1 128 ? 7.609 13.219 14.242 1 86.56 128 LEU A O 1
ATOM 984 N N . ALA A 1 129 ? 9.719 12.336 14.391 1 87.62 129 ALA A N 1
ATOM 985 C CA . ALA A 1 129 ? 9.328 10.93 14.344 1 87.62 129 ALA A CA 1
ATOM 986 C C . ALA A 1 129 ? 10.125 10.102 15.352 1 87.62 129 ALA A C 1
ATOM 988 O O . ALA A 1 129 ? 11.344 10.266 15.469 1 87.62 129 ALA A O 1
ATOM 989 N N . GLU A 1 130 ? 9.445 9.312 16.109 1 90 130 GLU A N 1
ATOM 990 C CA . GLU A 1 130 ? 10.125 8.367 17 1 90 130 GLU A CA 1
ATOM 991 C C . GLU A 1 130 ? 10.391 7.043 16.297 1 90 130 GLU A C 1
ATOM 993 O O . GLU A 1 130 ? 9.586 6.602 15.461 1 90 130 GLU A O 1
ATOM 998 N N . ARG A 1 131 ? 11.555 6.52 16.625 1 86.56 131 ARG A N 1
ATOM 999 C CA . ARG A 1 131 ? 11.836 5.207 16.062 1 86.56 131 ARG A CA 1
ATOM 1000 C C . ARG A 1 131 ? 11.453 4.094 17.031 1 86.56 131 ARG A C 1
ATOM 1002 O O . ARG A 1 131 ? 11.703 4.199 18.234 1 86.56 131 ARG A O 1
ATOM 1009 N N . TYR A 1 132 ? 10.727 3.125 16.609 1 83 132 TYR A N 1
ATOM 1010 C CA . TYR A 1 132 ? 10.312 1.999 17.438 1 83 132 TYR A CA 1
ATOM 1011 C C . TYR A 1 132 ? 10.93 0.699 16.938 1 83 132 TYR A C 1
ATOM 1013 O O . TYR A 1 132 ? 11.359 0.609 15.781 1 83 132 TYR A O 1
ATOM 1021 N N . MET B 1 1 ? -40.344 17.062 18.969 1 27.42 1 MET B N 1
ATOM 1022 C CA . MET B 1 1 ? -40.094 16.578 17.625 1 27.42 1 MET B CA 1
ATOM 1023 C C . MET B 1 1 ? -38.844 15.703 17.578 1 27.42 1 MET B C 1
ATOM 1025 O O . MET B 1 1 ? -37.812 16.062 18.156 1 27.42 1 MET B O 1
ATOM 1029 N N . PRO B 1 2 ? -38.906 14.398 17.484 1 32.91 2 PRO B N 1
ATOM 1030 C CA . PRO B 1 2 ? -37.719 13.602 17.672 1 32.91 2 PRO B CA 1
ATOM 1031 C C . PRO B 1 2 ? -36.594 14.008 16.719 1 32.91 2 PRO B C 1
ATOM 1033 O O . PRO B 1 2 ? -36.844 14.578 15.656 1 32.91 2 PRO B O 1
ATOM 1036 N N . ARG B 1 3 ? -35.469 14.43 17.234 1 33.12 3 ARG B N 1
ATOM 1037 C CA . ARG B 1 3 ? -34.344 14.758 16.344 1 33.12 3 ARG B CA 1
ATOM 1038 C C . ARG B 1 3 ? -34.188 13.688 15.266 1 33.12 3 ARG B C 1
ATOM 1040 O O . ARG B 1 3 ? -34.25 12.492 15.555 1 33.12 3 ARG B O 1
ATOM 1047 N N . PRO B 1 4 ? -34.75 13.977 14.125 1 32.44 4 PRO B N 1
ATOM 1048 C CA . PRO B 1 4 ? -34.594 12.852 13.203 1 32.44 4 PRO B CA 1
ATOM 1049 C C . PRO B 1 4 ? -33.281 12.094 13.406 1 32.44 4 PRO B C 1
ATOM 1051 O O . PRO B 1 4 ? -32.281 12.68 13.844 1 32.44 4 PRO B O 1
ATOM 1054 N N . ARG B 1 5 ? -33.312 10.93 13.883 1 34.88 5 ARG B N 1
ATOM 1055 C CA . ARG B 1 5 ? -32.062 10.148 13.992 1 34.88 5 ARG B CA 1
ATOM 1056 C C . ARG B 1 5 ? -31.188 10.344 12.758 1 34.88 5 ARG B C 1
ATOM 1058 O O . ARG B 1 5 ? -31.422 9.719 11.719 1 34.88 5 ARG B O 1
ATOM 1065 N N . GLY B 1 6 ? -31.188 11.539 12.062 1 32.09 6 GLY B N 1
ATOM 1066 C CA . GLY B 1 6 ? -30.656 11.844 10.742 1 32.09 6 GLY B CA 1
ATOM 1067 C C . GLY B 1 6 ? -29.297 11.211 10.484 1 32.09 6 GLY B C 1
ATOM 1068 O O . GLY B 1 6 ? -28.359 11.414 11.25 1 32.09 6 GLY B O 1
ATOM 1069 N N . ASP B 1 7 ? -29.141 9.906 10.203 1 35.25 7 ASP B N 1
ATOM 1070 C CA . ASP B 1 7 ? -27.969 9.141 9.773 1 35.25 7 ASP B CA 1
ATOM 1071 C C . ASP B 1 7 ? -27.031 9.992 8.93 1 35.25 7 ASP B C 1
ATOM 1073 O O . ASP B 1 7 ? -27.25 10.18 7.734 1 35.25 7 ASP B O 1
ATOM 1077 N N . ALA B 1 8 ? -26.766 11.117 9.055 1 37.69 8 ALA B N 1
ATOM 1078 C CA . ALA B 1 8 ? -25.875 12.047 8.359 1 37.69 8 ALA B CA 1
ATOM 1079 C C . ALA B 1 8 ? -24.703 11.312 7.727 1 37.69 8 ALA B C 1
ATOM 1081 O O . ALA B 1 8 ? -23.938 10.633 8.422 1 37.69 8 ALA B O 1
ATOM 1082 N N . PRO B 1 9 ? -24.75 10.695 6.602 1 43.31 9 PRO B N 1
ATOM 1083 C CA . PRO B 1 9 ? -23.828 9.703 6.055 1 43.31 9 PRO B CA 1
ATOM 1084 C C . PRO B 1 9 ? -22.375 9.969 6.453 1 43.31 9 PRO B C 1
ATOM 1086 O O . PRO B 1 9 ? -21.891 11.102 6.324 1 43.31 9 PRO B O 1
ATOM 1089 N N . GLY B 1 10 ? -21.891 9.789 7.613 1 45.12 10 GLY B N 1
ATOM 1090 C CA . GLY B 1 10 ? -20.562 9.938 8.18 1 45.12 10 GLY B CA 1
ATOM 1091 C C . GLY B 1 10 ? -19.484 10.094 7.129 1 45.12 10 GLY B C 1
ATOM 1092 O O . GLY B 1 10 ? -19.594 9.562 6.023 1 45.12 10 GLY B O 1
ATOM 1093 N N . ALA B 1 11 ? -18.812 11.227 7.078 1 54.28 11 ALA B N 1
ATOM 1094 C CA . ALA B 1 11 ? -17.828 11.516 6.031 1 54.28 11 ALA B CA 1
ATOM 1095 C C . ALA B 1 11 ? -17.125 10.242 5.574 1 54.28 11 ALA B C 1
ATOM 1097 O O . ALA B 1 11 ? -16.703 9.43 6.402 1 54.28 11 ALA B O 1
ATOM 1098 N N . ASP B 1 12 ? -17.375 9.633 4.352 1 85.88 12 ASP B N 1
ATOM 1099 C CA . ASP B 1 12 ? -16.828 8.562 3.523 1 85.88 12 ASP B CA 1
ATOM 1100 C C . ASP B 1 12 ? -15.305 8.516 3.623 1 85.88 12 ASP B C 1
ATOM 1102 O O . ASP B 1 12 ? -14.625 9.508 3.354 1 85.88 12 ASP B O 1
ATOM 1106 N N . ALA B 1 13 ? -14.875 7.684 4.648 1 97.38 13 ALA B N 1
ATOM 1107 C CA . ALA B 1 13 ? -13.43 7.512 4.805 1 97.38 13 ALA B CA 1
ATOM 1108 C C . ALA B 1 13 ? -12.703 7.734 3.48 1 97.38 13 ALA B C 1
ATOM 1110 O O . ALA B 1 13 ? -11.609 8.297 3.453 1 97.38 13 ALA B O 1
ATOM 1111 N N . GLY B 1 14 ? -13.352 7.387 2.467 1 98.12 14 GLY B N 1
ATOM 1112 C CA . GLY B 1 14 ? -12.766 7.586 1.152 1 98.12 14 GLY B CA 1
ATOM 1113 C C . GLY B 1 14 ? -12.633 9.047 0.773 1 98.12 14 GLY B C 1
ATOM 1114 O O . GLY B 1 14 ? -11.609 9.461 0.213 1 98.12 14 GLY B O 1
ATOM 1115 N N . ALA B 1 15 ? -13.633 9.805 1.036 1 97.75 15 ALA B N 1
ATOM 1116 C CA . ALA B 1 15 ? -13.609 11.234 0.723 1 97.75 15 ALA B CA 1
ATOM 1117 C C . ALA B 1 15 ? -12.547 11.961 1.546 1 97.75 15 ALA B C 1
ATOM 1119 O O . ALA B 1 15 ? -11.852 12.844 1.036 1 97.75 15 ALA B O 1
ATOM 1120 N N . VAL B 1 16 ? -12.438 11.625 2.822 1 98.44 16 VAL B N 1
ATOM 1121 C CA . VAL B 1 16 ? -11.477 12.273 3.705 1 98.44 16 VAL B CA 1
ATOM 1122 C C . VAL B 1 16 ? -10.055 11.953 3.242 1 98.44 16 VAL B C 1
ATOM 1124 O O . VAL B 1 16 ? -9.211 12.852 3.146 1 98.44 16 VAL B O 1
ATOM 1127 N N . VAL B 1 17 ? -9.773 10.727 2.934 1 98.75 17 VAL B N 1
ATOM 1128 C CA . VAL B 1 17 ? -8.445 10.312 2.502 1 98.75 17 VAL B CA 1
ATOM 1129 C C . VAL B 1 17 ? -8.125 10.93 1.143 1 98.75 17 VAL B C 1
ATOM 1131 O O . VAL B 1 17 ? -6.996 11.367 0.9 1 98.75 17 VAL B O 1
ATOM 1134 N N . THR B 1 18 ? -9.102 10.977 0.266 1 98.56 18 THR B N 1
ATOM 1135 C CA . THR B 1 18 ? -8.914 11.672 -1.004 1 98.56 18 THR B CA 1
ATOM 1136 C C . THR B 1 18 ? -8.555 13.133 -0.771 1 98.56 18 THR B C 1
ATOM 1138 O O . THR B 1 18 ? -7.582 13.633 -1.341 1 98.56 18 THR B O 1
ATOM 1141 N N . ALA B 1 19 ? -9.266 13.805 0.096 1 98.44 19 ALA B N 1
ATOM 1142 C CA . ALA B 1 19 ? -9.008 15.203 0.403 1 98.44 19 ALA B CA 1
ATOM 1143 C C . ALA B 1 19 ? -7.621 15.383 1.018 1 98.44 19 ALA B C 1
ATOM 1145 O O . ALA B 1 19 ? -6.949 16.391 0.767 1 98.44 19 ALA B O 1
ATOM 1146 N N . LEU B 1 20 ? -7.203 14.453 1.828 1 98.69 20 LEU B N 1
ATOM 1147 C CA . LEU B 1 20 ? -5.871 14.516 2.42 1 98.69 20 LEU B CA 1
ATOM 1148 C C . LEU B 1 20 ? -4.797 14.562 1.339 1 98.69 20 LEU B C 1
ATOM 1150 O O . LEU B 1 20 ? -3.943 15.4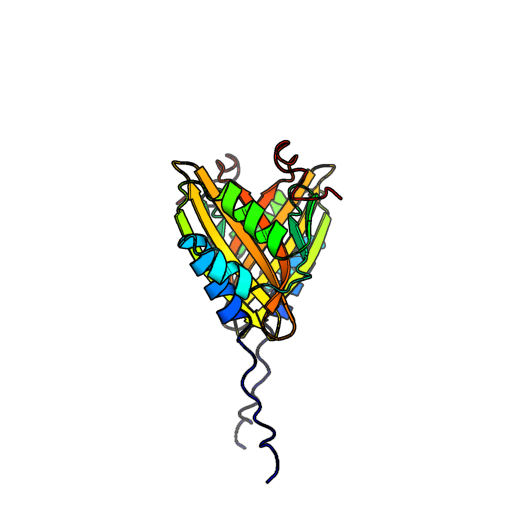53 1.344 1 98.69 20 LEU B O 1
ATOM 1154 N N . TRP B 1 21 ? -4.867 13.672 0.457 1 98.5 21 TRP B N 1
ATOM 1155 C CA . TRP B 1 21 ? -3.816 13.562 -0.55 1 98.5 21 TRP B CA 1
ATOM 1156 C C . TRP B 1 21 ? -3.904 14.703 -1.558 1 98.5 21 TRP B C 1
ATOM 1158 O O . TRP B 1 21 ? -2.885 15.164 -2.074 1 98.5 21 TRP B O 1
ATOM 1168 N N . GLU B 1 22 ? -5.129 15.148 -1.833 1 98.06 22 GLU B N 1
ATOM 1169 C CA . GLU B 1 22 ? -5.266 16.359 -2.646 1 98.06 22 GLU B CA 1
ATOM 1170 C C . GLU B 1 22 ? -4.641 17.562 -1.952 1 98.06 22 GLU B C 1
ATOM 1172 O O . GLU B 1 22 ? -4.016 18.406 -2.6 1 98.06 22 GLU B O 1
ATOM 1177 N N . GLY B 1 23 ? -4.859 17.703 -0.674 1 98 23 GLY B N 1
ATOM 1178 C CA . GLY B 1 23 ? -4.207 18.734 0.1 1 98 23 GLY B CA 1
ATOM 1179 C C . GLY B 1 23 ? -2.691 18.625 0.09 1 98 23 GLY B C 1
ATOM 1180 O O . GLY B 1 23 ? -1.992 19.641 -0.026 1 98 23 GLY B O 1
ATOM 1181 N N . MET B 1 24 ? -2.16 17.422 0.228 1 97.88 24 MET B N 1
ATOM 1182 C CA . MET B 1 24 ? -0.725 17.172 0.125 1 97.88 24 MET B CA 1
ATOM 1183 C C . MET B 1 24 ? -0.191 17.609 -1.231 1 97.88 24 MET B C 1
ATOM 1185 O O . MET B 1 24 ? 0.843 18.281 -1.307 1 97.88 24 MET B O 1
ATOM 1189 N N . ALA B 1 25 ? -0.858 17.281 -2.256 1 97.31 25 ALA B N 1
ATOM 1190 C CA . ALA B 1 25 ? -0.458 17.609 -3.621 1 97.31 25 ALA B CA 1
ATOM 1191 C C . ALA B 1 25 ? -0.394 19.125 -3.828 1 97.31 25 ALA B C 1
ATOM 1193 O O . ALA B 1 25 ? 0.523 19.625 -4.48 1 97.31 25 ALA B O 1
ATOM 1194 N N . ALA B 1 26 ? -1.345 19.812 -3.273 1 96.94 26 ALA B N 1
ATOM 1195 C CA . ALA B 1 26 ? -1.455 21.25 -3.455 1 96.94 26 ALA B CA 1
ATOM 1196 C C . ALA B 1 26 ? -0.641 22 -2.402 1 96.94 26 ALA B C 1
ATOM 1198 O O . ALA B 1 26 ? -0.533 23.234 -2.449 1 96.94 26 ALA B O 1
ATOM 1199 N N . ARG B 1 27 ? -0.126 21.297 -1.527 1 96.56 27 ARG B N 1
ATOM 1200 C CA . ARG B 1 27 ? 0.611 21.859 -0.404 1 96.56 27 ARG B CA 1
ATOM 1201 C C . ARG B 1 27 ? -0.266 22.812 0.4 1 96.56 27 ARG B C 1
ATOM 1203 O O . ARG B 1 27 ? 0.182 23.891 0.797 1 96.56 27 ARG B O 1
ATOM 1210 N N . HIS B 1 28 ? -1.458 22.438 0.506 1 97.44 28 HIS B N 1
ATOM 1211 C CA . HIS B 1 28 ? -2.398 23.141 1.366 1 97.44 28 HIS B CA 1
ATOM 1212 C C . HIS B 1 28 ? -2.381 22.578 2.783 1 97.44 28 HIS B C 1
ATOM 1214 O O . HIS B 1 28 ? -3.262 21.797 3.158 1 97.44 28 HIS B O 1
ATOM 1220 N N . TRP B 1 29 ? -1.472 23.016 3.592 1 97.62 29 TRP B N 1
ATOM 1221 C CA . TRP B 1 29 ? -1.168 22.391 4.875 1 97.62 29 TRP B CA 1
ATOM 1222 C C . TRP B 1 29 ? -2.279 22.656 5.887 1 97.62 29 TRP B C 1
ATOM 1224 O O . TRP B 1 29 ? -2.559 21.812 6.746 1 97.62 29 TRP B O 1
ATOM 1234 N N . ASP B 1 30 ? -2.969 23.797 5.801 1 97.44 30 ASP B N 1
ATOM 1235 C CA . ASP B 1 30 ? -4.102 24.047 6.688 1 97.44 30 ASP B CA 1
ATOM 1236 C C . ASP B 1 30 ? -5.23 23.047 6.441 1 97.44 30 ASP B C 1
ATOM 1238 O O . ASP B 1 30 ? -5.859 22.578 7.387 1 97.44 30 ASP B O 1
ATOM 1242 N N . THR B 1 31 ? -5.484 22.844 5.219 1 97.31 31 THR B N 1
ATOM 1243 C CA . THR B 1 31 ? -6.488 21.859 4.852 1 97.31 31 THR B CA 1
ATOM 1244 C C . THR B 1 31 ? -6.102 20.469 5.371 1 97.31 31 THR B C 1
ATOM 1246 O O . THR B 1 31 ? -6.926 19.766 5.957 1 97.31 31 THR B O 1
ATOM 1249 N N . VAL B 1 32 ? -4.879 20.031 5.141 1 98.38 32 VAL B N 1
ATOM 1250 C CA . VAL B 1 32 ? -4.398 18.734 5.609 1 98.38 32 VAL B CA 1
ATOM 1251 C C . VAL B 1 32 ? -4.582 18.625 7.121 1 98.38 32 VAL B C 1
ATOM 1253 O O . VAL B 1 32 ? -5.09 17.625 7.621 1 98.38 32 VAL B O 1
ATOM 1256 N N . ARG B 1 33 ? -4.242 19.688 7.797 1 98.69 33 ARG B N 1
ATOM 1257 C CA . ARG B 1 33 ? -4.328 19.688 9.25 1 98.69 33 ARG B CA 1
ATOM 1258 C C . ARG B 1 33 ? -5.766 19.469 9.719 1 98.69 33 ARG B C 1
ATOM 1260 O O . ARG B 1 33 ? -6 18.812 10.734 1 98.69 33 ARG B O 1
ATOM 1267 N N . ARG B 1 34 ? -6.699 19.938 9.055 1 98.19 34 ARG B N 1
ATOM 1268 C CA . ARG B 1 34 ? -8.102 19.875 9.438 1 98.19 34 ARG B CA 1
ATOM 1269 C C . ARG B 1 34 ? -8.664 18.469 9.195 1 98.19 34 ARG B C 1
ATOM 1271 O O . ARG B 1 34 ? -9.75 18.141 9.68 1 98.19 34 ARG B O 1
ATOM 1278 N N . LEU B 1 35 ? -7.996 17.672 8.469 1 98.62 35 LEU B N 1
ATOM 1279 C CA . LEU B 1 35 ? -8.508 16.375 8.086 1 98.62 35 LEU B CA 1
ATOM 1280 C C . LEU B 1 35 ? -7.973 15.281 9.016 1 98.62 35 LEU B C 1
ATOM 1282 O O . LEU B 1 35 ? -8.367 14.117 8.898 1 98.62 35 LEU B O 1
ATOM 1286 N N . VAL B 1 36 ? -7.062 15.633 9.922 1 98.75 36 VAL B N 1
ATOM 1287 C CA . VAL B 1 36 ? -6.469 14.633 10.805 1 98.75 36 VAL B CA 1
ATOM 1288 C C . VAL B 1 36 ? -6.773 14.984 12.266 1 98.75 36 VAL B C 1
ATOM 1290 O O . VAL B 1 36 ? -6.914 16.156 12.609 1 98.75 36 VAL B O 1
ATOM 1293 N N . ALA B 1 37 ? -6.949 13.961 13.102 1 98.75 37 ALA B N 1
ATOM 1294 C CA . ALA B 1 37 ? -7.242 14.125 14.523 1 98.75 37 ALA B CA 1
ATOM 1295 C C . ALA B 1 37 ? -6.039 14.703 15.266 1 98.75 37 ALA B C 1
ATOM 1297 O O . ALA B 1 37 ? -4.891 14.477 14.875 1 98.75 37 ALA B O 1
ATOM 1298 N N . GLU B 1 38 ? -6.27 15.383 16.328 1 98.44 38 GLU B N 1
ATOM 1299 C CA . GLU B 1 38 ? -5.207 15.922 17.172 1 98.44 38 GLU B CA 1
ATOM 1300 C C . GLU B 1 38 ? -4.277 14.82 17.672 1 98.44 38 GLU B C 1
ATOM 1302 O O . GLU B 1 38 ? -3.062 15.023 17.766 1 98.44 38 GLU B O 1
ATOM 1307 N N . GLU B 1 39 ? -4.859 13.656 17.922 1 98 39 GLU B N 1
ATOM 1308 C CA . GLU B 1 39 ? -4.086 12.547 18.469 1 98 39 GLU B CA 1
ATOM 1309 C C . GLU B 1 39 ? -3.67 11.57 17.375 1 98 39 GLU B C 1
ATOM 1311 O O . GLU B 1 39 ? -3.482 10.383 17.641 1 98 39 GLU B O 1
ATOM 1316 N N . LEU B 1 40 ? -3.568 12.062 16.203 1 98.75 40 LEU B N 1
ATOM 1317 C CA . LEU B 1 40 ? -3.16 11.258 15.055 1 98.75 40 LEU B CA 1
ATOM 1318 C C . LEU B 1 40 ? -1.895 10.469 15.375 1 98.75 40 LEU B C 1
ATOM 1320 O O . LEU B 1 40 ? -0.962 11 15.977 1 98.75 40 LEU B O 1
ATOM 1324 N N . VAL B 1 41 ? -1.887 9.195 15.008 1 98.75 41 VAL B N 1
ATOM 1325 C CA . VAL B 1 41 ? -0.673 8.383 15.008 1 98.75 41 VAL B CA 1
ATOM 1326 C C . VAL B 1 41 ? -0.434 7.805 13.609 1 98.75 41 VAL B C 1
ATOM 1328 O O . VAL B 1 41 ? -1.295 7.113 13.062 1 98.75 41 VAL B O 1
ATOM 1331 N N . VAL B 1 42 ? 0.731 8.117 13.055 1 98.69 42 VAL B N 1
ATOM 1332 C CA . VAL B 1 42 ? 1.123 7.598 11.75 1 98.69 42 VAL B CA 1
ATOM 1333 C C . VAL B 1 42 ? 2.369 6.727 11.891 1 98.69 42 VAL B C 1
ATOM 1335 O O . VAL B 1 42 ? 3.344 7.125 12.531 1 98.69 42 VAL B O 1
ATOM 1338 N N . GLU B 1 43 ? 2.316 5.578 11.312 1 98.38 43 GLU B N 1
ATOM 1339 C CA . GLU B 1 43 ? 3.475 4.688 11.273 1 98.38 43 GLU B CA 1
ATOM 1340 C C . GLU B 1 43 ? 4.035 4.57 9.859 1 98.38 43 GLU B C 1
ATOM 1342 O O . GLU B 1 43 ? 3.279 4.426 8.898 1 98.38 43 GLU B O 1
ATOM 1347 N N . TRP B 1 44 ? 5.332 4.703 9.773 1 96.94 44 TRP B N 1
ATOM 1348 C CA . TRP B 1 44 ? 6.125 4.359 8.602 1 96.94 44 TRP B CA 1
ATOM 1349 C C . TRP B 1 44 ? 6.984 3.127 8.867 1 96.94 44 TRP B C 1
ATOM 1351 O O . TRP B 1 44 ? 8.148 3.246 9.258 1 96.94 44 TRP B O 1
ATOM 1361 N N . PRO B 1 45 ? 6.422 2.002 8.516 1 96.19 45 PRO B N 1
ATOM 1362 C CA . PRO B 1 45 ? 7.086 0.761 8.93 1 96.19 45 PRO B CA 1
ATOM 1363 C C . PRO B 1 45 ? 8.414 0.542 8.219 1 96.19 45 PRO B C 1
ATOM 1365 O O . PRO B 1 45 ? 9.312 -0.115 8.758 1 96.19 45 PRO B O 1
ATOM 1368 N N . GLN B 1 46 ? 8.555 1.052 7.062 1 93.56 46 GLN B N 1
ATOM 1369 C CA . GLN B 1 46 ? 9.797 0.875 6.32 1 93.56 46 GLN B CA 1
ATOM 1370 C C . GLN B 1 46 ? 10.992 1.345 7.141 1 93.56 46 GLN B C 1
ATOM 1372 O O . GLN B 1 46 ? 12.039 0.689 7.156 1 93.56 46 GLN B O 1
ATOM 1377 N N . THR B 1 47 ? 10.898 2.441 7.777 1 92.44 47 THR B N 1
ATOM 1378 C CA . THR B 1 47 ? 11.977 3.023 8.57 1 92.44 47 THR B CA 1
ATOM 1379 C C . THR B 1 47 ? 11.688 2.891 10.062 1 92.44 47 THR B C 1
ATOM 1381 O O . THR B 1 47 ? 12.391 3.475 10.883 1 92.44 47 THR B O 1
ATOM 1384 N N . ARG B 1 48 ? 10.641 2.197 10.398 1 93.19 48 ARG B N 1
ATOM 1385 C CA . ARG B 1 48 ? 10.188 2.014 11.773 1 93.19 48 ARG B CA 1
ATOM 1386 C C . ARG B 1 48 ? 10.055 3.354 12.484 1 93.19 48 ARG B C 1
ATOM 1388 O O . ARG B 1 48 ? 10.578 3.535 13.586 1 93.19 48 ARG B O 1
ATOM 1395 N N . GLU B 1 49 ? 9.43 4.328 11.852 1 95.38 49 GLU B N 1
ATOM 1396 C CA . GLU B 1 49 ? 9.148 5.641 12.414 1 95.38 49 GLU B CA 1
ATOM 1397 C C . GLU B 1 49 ? 7.672 5.785 12.781 1 95.38 49 GLU B C 1
ATOM 1399 O O . GLU B 1 49 ? 6.805 5.238 12.094 1 95.38 49 GLU B O 1
ATOM 1404 N N . ARG B 1 50 ? 7.465 6.504 13.891 1 97.56 50 ARG B N 1
ATOM 1405 C CA . ARG B 1 50 ? 6.125 6.844 14.352 1 97.56 50 ARG B CA 1
ATOM 1406 C C . ARG B 1 50 ? 5.984 8.352 14.562 1 97.56 50 ARG B C 1
ATOM 1408 O O . ARG B 1 50 ? 6.77 8.953 15.305 1 97.56 50 ARG B O 1
ATOM 1415 N N . ILE B 1 51 ? 5.055 8.914 13.891 1 97.44 51 ILE B N 1
ATOM 1416 C CA . ILE B 1 51 ? 4.727 10.328 14.023 1 97.44 51 ILE B CA 1
ATOM 1417 C C . ILE B 1 51 ? 3.475 10.492 14.883 1 97.44 51 ILE B C 1
ATOM 1419 O O . ILE B 1 51 ? 2.428 9.914 14.586 1 97.44 51 ILE B O 1
ATOM 1423 N N . ARG B 1 52 ? 3.557 11.273 15.945 1 97.81 52 ARG B N 1
ATOM 1424 C CA . ARG B 1 52 ? 2.422 11.484 16.844 1 97.81 52 ARG B CA 1
ATOM 1425 C C . ARG B 1 52 ? 1.95 12.938 16.797 1 97.81 52 ARG B C 1
ATOM 1427 O O . ARG B 1 52 ? 2.74 13.859 17.016 1 97.81 52 ARG B O 1
ATOM 1434 N N . GLY B 1 53 ? 0.651 13.008 16.5 1 98.06 53 GLY B N 1
ATOM 1435 C CA . GLY B 1 53 ? 0.029 14.32 16.562 1 98.06 53 GLY B CA 1
ATOM 1436 C C . GLY B 1 53 ? -0.117 14.984 15.211 1 98.06 53 GLY B C 1
ATOM 1437 O O . GLY B 1 53 ? 0.758 14.852 14.352 1 98.06 53 GLY B O 1
ATOM 1438 N N . ALA B 1 54 ? -1.162 15.773 15.102 1 98.38 54 ALA B N 1
ATOM 1439 C CA . ALA B 1 54 ? -1.486 16.453 13.852 1 98.38 54 ALA B CA 1
ATOM 1440 C C . ALA B 1 54 ? -0.392 17.438 13.469 1 98.38 54 ALA B C 1
ATOM 1442 O O . ALA B 1 54 ? 0.011 17.5 12.305 1 98.38 54 ALA B O 1
ATOM 1443 N N . ASP B 1 55 ? 0.113 18.188 14.422 1 97.31 55 ASP B N 1
ATOM 1444 C CA . ASP B 1 55 ? 1.098 19.234 14.125 1 97.31 55 ASP B CA 1
ATOM 1445 C C . ASP B 1 55 ? 2.41 18.625 13.641 1 97.31 55 ASP B C 1
ATOM 1447 O O . ASP B 1 55 ? 3.014 19.109 12.688 1 97.31 55 ASP B O 1
ATOM 1451 N N . ALA B 1 56 ? 2.881 17.562 14.297 1 96.38 56 ALA B N 1
ATOM 1452 C CA . ALA B 1 56 ? 4.105 16.891 13.875 1 96.38 56 ALA B CA 1
ATOM 1453 C C . ALA B 1 56 ? 3.965 16.312 12.469 1 96.38 56 ALA B C 1
ATOM 1455 O O . ALA B 1 56 ? 4.887 16.422 11.656 1 96.38 56 ALA B O 1
ATOM 1456 N N . PHE B 1 57 ? 2.824 15.719 12.227 1 97.94 57 PHE B N 1
ATOM 1457 C CA . PHE B 1 57 ? 2.547 15.141 10.922 1 97.94 57 PHE B CA 1
ATOM 1458 C C . PHE B 1 57 ? 2.607 16.203 9.836 1 97.94 57 PHE B C 1
ATOM 1460 O O . PHE B 1 57 ? 3.277 16.031 8.812 1 97.94 57 PHE B O 1
ATOM 1467 N N . VAL B 1 58 ? 1.94 17.281 10.023 1 97.69 58 VAL B N 1
ATOM 1468 C CA . VAL B 1 58 ? 1.905 18.359 9.039 1 97.69 58 VAL B CA 1
ATOM 1469 C C . VAL B 1 58 ? 3.301 18.969 8.883 1 97.69 58 VAL B C 1
ATOM 1471 O O . VAL B 1 58 ? 3.756 19.203 7.762 1 97.69 58 VAL B O 1
ATOM 1474 N N . ALA B 1 59 ? 4.012 19.203 9.992 1 95.75 59 ALA B N 1
ATOM 1475 C CA . ALA B 1 59 ? 5.355 19.781 9.945 1 95.75 59 ALA B CA 1
ATOM 1476 C C . ALA B 1 59 ? 6.301 18.891 9.141 1 95.75 59 ALA B C 1
ATOM 1478 O O . ALA B 1 59 ? 7.074 19.391 8.312 1 95.75 59 ALA B O 1
ATOM 1479 N N . LEU B 1 60 ? 6.258 17.672 9.406 1 94.75 60 LEU B N 1
ATOM 1480 C CA . LEU B 1 60 ? 7.129 16.734 8.711 1 94.75 60 LEU B CA 1
ATOM 1481 C C . LEU B 1 60 ? 6.84 16.734 7.211 1 94.75 60 LEU B C 1
ATOM 1483 O O . LEU B 1 60 ? 7.762 16.812 6.398 1 94.75 60 LEU B O 1
ATOM 1487 N N . ASN B 1 61 ? 5.57 16.562 6.855 1 95.81 61 ASN B N 1
ATOM 1488 C CA . ASN B 1 61 ? 5.215 16.516 5.441 1 95.81 61 ASN B CA 1
ATOM 1489 C C . ASN B 1 61 ? 5.512 17.828 4.738 1 95.81 61 ASN B C 1
ATOM 1491 O O . ASN B 1 61 ? 5.926 17.844 3.578 1 95.81 61 ASN B O 1
ATOM 1495 N N . ARG B 1 62 ? 5.336 18.938 5.438 1 94.19 62 ARG B N 1
ATOM 1496 C CA . ARG B 1 62 ? 5.695 20.234 4.883 1 94.19 62 ARG B CA 1
ATOM 1497 C C . ARG B 1 62 ? 7.195 20.328 4.621 1 94.19 62 ARG B C 1
ATOM 1499 O O . ARG B 1 62 ? 7.621 20.781 3.561 1 94.19 62 ARG B O 1
ATOM 1506 N N . ARG B 1 63 ? 7.934 19.891 5.527 1 90.31 63 ARG B N 1
ATOM 1507 C CA . ARG B 1 63 ? 9.391 19.906 5.414 1 90.31 63 ARG B CA 1
ATOM 1508 C C . ARG B 1 63 ? 9.859 19.047 4.25 1 90.31 63 ARG B C 1
ATOM 1510 O O . ARG B 1 63 ? 10.789 19.422 3.529 1 90.31 63 ARG B O 1
ATOM 1517 N N . GLU B 1 64 ? 9.164 17.906 4.051 1 88.12 64 GLU B N 1
ATOM 1518 C CA . GLU B 1 64 ? 9.617 16.922 3.064 1 88.12 64 GLU B CA 1
ATOM 1519 C C . GLU B 1 64 ? 8.992 17.203 1.696 1 88.12 64 GLU B C 1
ATOM 1521 O O . GLU B 1 64 ? 9.312 16.516 0.719 1 88.12 64 GLU B O 1
ATOM 1526 N N . ALA B 1 65 ? 8.055 18.016 1.542 1 85.75 65 ALA B N 1
ATOM 1527 C CA . ALA B 1 65 ? 7.266 18.203 0.326 1 85.75 65 ALA B CA 1
ATOM 1528 C C . ALA B 1 65 ? 8.148 18.609 -0.846 1 85.75 65 ALA B C 1
ATOM 1530 O O . ALA B 1 65 ? 7.953 18.156 -1.973 1 85.75 65 ALA B O 1
ATOM 1531 N N . GLY B 1 66 ? 9.164 19.375 -0.657 1 83.69 66 GLY B N 1
ATOM 1532 C CA . GLY B 1 66 ? 9.992 19.812 -1.771 1 83.69 66 GLY B CA 1
ATOM 1533 C C . GLY B 1 66 ? 9.195 20.094 -3.031 1 83.69 66 GLY B C 1
ATOM 1534 O O . GLY B 1 66 ? 8.062 20.578 -2.961 1 83.69 66 GLY B O 1
ATOM 1535 N N . GLU B 1 67 ? 9.805 19.938 -4.281 1 87.44 67 GLU B N 1
ATOM 1536 C CA . GLU B 1 67 ? 9.141 20.109 -5.57 1 87.44 67 GLU B CA 1
ATOM 1537 C C . GLU B 1 67 ? 8.602 18.781 -6.09 1 87.44 67 GLU B C 1
ATOM 1539 O O . GLU B 1 67 ? 8.977 18.344 -7.176 1 87.44 67 GLU B O 1
ATOM 1544 N N . ARG B 1 68 ? 7.73 18.312 -5.379 1 91.31 68 ARG B N 1
ATOM 1545 C CA . ARG B 1 68 ? 7.242 16.984 -5.773 1 91.31 68 ARG B CA 1
ATOM 1546 C C . ARG B 1 68 ? 5.859 17.094 -6.414 1 91.31 68 ARG B C 1
ATOM 1548 O O . ARG B 1 68 ? 5.105 18.016 -6.129 1 91.31 68 ARG B O 1
ATOM 1555 N N . ARG B 1 69 ? 5.621 16.203 -7.301 1 96.25 69 ARG B N 1
ATOM 1556 C CA . ARG B 1 69 ? 4.297 15.969 -7.871 1 96.25 69 ARG B CA 1
ATOM 1557 C C . ARG B 1 69 ? 3.633 14.758 -7.234 1 96.25 69 ARG B C 1
ATOM 1559 O O . ARG B 1 69 ? 4.219 13.672 -7.191 1 96.25 69 ARG B O 1
ATOM 1566 N N . VAL B 1 70 ? 2.449 14.961 -6.688 1 98 70 VAL B N 1
ATOM 1567 C CA . VAL B 1 70 ? 1.691 13.914 -6.012 1 98 70 VAL B CA 1
ATOM 1568 C C . VAL B 1 70 ? 0.464 13.547 -6.844 1 98 70 VAL B C 1
ATOM 1570 O O . VAL B 1 70 ? -0.35 14.414 -7.172 1 98 70 VAL B O 1
ATOM 1573 N N . GLN B 1 71 ? 0.327 12.312 -7.219 1 97.88 71 GLN B N 1
ATOM 1574 C CA . GLN B 1 71 ? -0.799 11.82 -8.008 1 97.88 71 GLN B CA 1
ATOM 1575 C C . GLN B 1 71 ? -1.527 10.695 -7.273 1 97.88 71 GLN B C 1
ATOM 1577 O O . GLN B 1 71 ? -0.98 9.602 -7.094 1 97.88 71 GLN B O 1
ATOM 1582 N N . LEU B 1 72 ? -2.75 10.984 -6.887 1 98.56 72 LEU B N 1
ATOM 1583 C CA . LEU B 1 72 ? -3.588 9.984 -6.242 1 98.56 72 LEU B CA 1
ATOM 1584 C C . LEU B 1 72 ? -4.105 8.969 -7.258 1 98.56 72 LEU B C 1
ATOM 1586 O O . LEU B 1 72 ? -4.684 9.352 -8.281 1 98.56 72 LEU B O 1
ATOM 1590 N N . GLY B 1 73 ? -3.895 7.727 -7.086 1 98.06 73 GLY B N 1
ATOM 159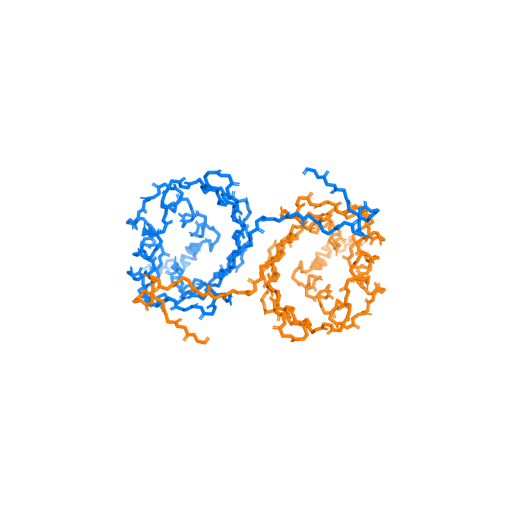1 C CA . GLY B 1 73 ? -4.34 6.672 -7.977 1 98.06 73 GLY B CA 1
ATOM 1592 C C . GLY B 1 73 ? -5.715 6.129 -7.621 1 98.06 73 GLY B C 1
ATOM 1593 O O . GLY B 1 73 ? -6.711 6.484 -8.258 1 98.06 73 GLY B O 1
ATOM 1594 N N . GLU B 1 74 ? -5.801 5.277 -6.59 1 98.06 74 GLU B N 1
ATOM 1595 C CA . GLU B 1 74 ? -7.016 4.59 -6.164 1 98.06 74 GLU B CA 1
ATOM 1596 C C . GLU B 1 74 ? -7.211 4.699 -4.656 1 98.06 74 GLU B C 1
ATOM 1598 O O . GLU B 1 74 ? -6.238 4.734 -3.898 1 98.06 74 GLU B O 1
ATOM 1603 N N . VAL B 1 75 ? -8.5 4.832 -4.301 1 98.62 75 VAL B N 1
ATOM 1604 C CA . VAL B 1 75 ? -8.898 4.762 -2.896 1 98.62 75 VAL B CA 1
ATOM 1605 C C . VAL B 1 75 ? -9.961 3.676 -2.713 1 98.62 75 VAL B C 1
ATOM 1607 O O . VAL B 1 75 ? -10.93 3.615 -3.469 1 98.62 75 VAL B O 1
ATOM 1610 N N . VAL B 1 76 ? -9.719 2.768 -1.792 1 98.12 76 VAL B N 1
ATOM 1611 C CA . VAL B 1 76 ? -10.711 1.801 -1.328 1 98.12 76 VAL B CA 1
ATOM 1612 C C . VAL B 1 76 ? -11.164 2.162 0.085 1 98.12 76 VAL B C 1
ATOM 1614 O O . VAL B 1 76 ? -10.328 2.402 0.966 1 98.12 76 VAL B O 1
ATOM 1617 N N . ALA B 1 77 ? -12.461 2.273 0.279 1 97.94 77 ALA B N 1
ATOM 1618 C CA . ALA B 1 77 ? -12.938 2.689 1.594 1 97.94 77 ALA B CA 1
ATOM 1619 C C . ALA B 1 77 ? -14.133 1.847 2.031 1 97.94 77 ALA B C 1
ATOM 1621 O O . ALA B 1 77 ? -14.961 1.446 1.203 1 97.94 77 ALA B O 1
ATOM 1622 N N . SER B 1 78 ? -14.164 1.53 3.256 1 95.12 78 SER B N 1
ATOM 1623 C CA . SER B 1 78 ? -15.25 0.799 3.91 1 95.12 78 SER B CA 1
ATOM 1624 C C . SER B 1 78 ? -15.422 1.247 5.359 1 95.12 78 SER B C 1
ATOM 1626 O O . SER B 1 78 ? -14.523 1.056 6.184 1 95.12 78 SER B O 1
ATOM 1628 N N . GLY B 1 79 ? -16.578 1.766 5.648 1 94.75 79 GLY B N 1
ATOM 1629 C CA . GLY B 1 79 ? -16.781 2.303 6.984 1 94.75 79 GLY B CA 1
ATOM 1630 C C . GLY B 1 79 ? -15.805 3.395 7.348 1 94.75 79 GLY B C 1
ATOM 1631 O O . GLY B 1 79 ? -15.68 4.391 6.629 1 94.75 79 GLY B O 1
ATOM 1632 N N . ASP B 1 80 ? -15.078 3.174 8.445 1 97.19 80 ASP B N 1
ATOM 1633 C CA . ASP B 1 80 ? -14.125 4.16 8.945 1 97.19 80 ASP B CA 1
ATOM 1634 C C . ASP B 1 80 ? -12.711 3.848 8.477 1 97.19 80 ASP B C 1
ATOM 1636 O O . ASP B 1 80 ? -11.742 4.387 9.016 1 97.19 80 ASP B O 1
ATOM 1640 N N . ARG B 1 81 ? -12.617 2.98 7.531 1 98.19 81 ARG B N 1
ATOM 1641 C CA . ARG B 1 81 ? -11.305 2.592 7.027 1 98.19 81 ARG B CA 1
ATOM 1642 C C . ARG B 1 81 ? -11.156 2.945 5.551 1 98.19 81 ARG B C 1
ATOM 1644 O O . ARG B 1 81 ? -12.141 2.953 4.809 1 98.19 81 ARG B O 1
ATOM 1651 N N . ALA B 1 82 ? -9.984 3.268 5.168 1 98.56 82 ALA B N 1
ATOM 1652 C CA . ALA B 1 82 ? -9.656 3.512 3.766 1 98.56 82 ALA B CA 1
ATOM 1653 C C . ALA B 1 82 ? -8.211 3.145 3.465 1 98.56 82 ALA B C 1
ATOM 1655 O O . ALA B 1 82 ? -7.367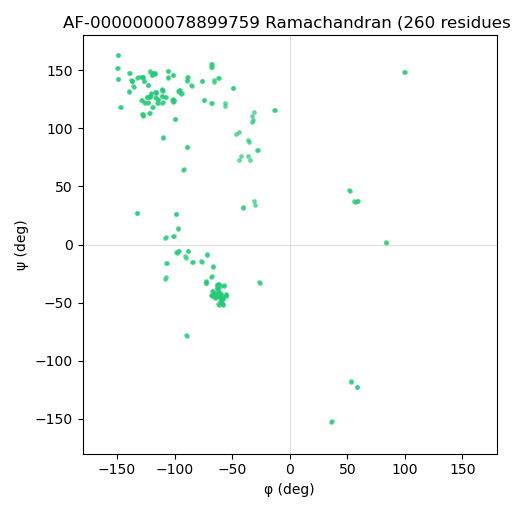 3.117 4.367 1 98.56 82 ALA B O 1
ATOM 1656 N N . ALA B 1 83 ? -7.961 2.791 2.305 1 98.81 83 ALA B N 1
ATOM 1657 C CA . ALA B 1 83 ? -6.625 2.596 1.752 1 98.81 83 ALA B CA 1
ATOM 1658 C C . ALA B 1 83 ? -6.441 3.389 0.462 1 98.81 83 ALA B C 1
ATOM 1660 O O . ALA B 1 83 ? -7.379 3.525 -0.329 1 98.81 83 ALA B O 1
ATOM 1661 N N . ALA B 1 84 ? -5.223 3.914 0.262 1 98.88 84 ALA B N 1
ATOM 1662 C CA . ALA B 1 84 ? -4.93 4.715 -0.924 1 98.88 84 ALA B CA 1
ATOM 1663 C C . ALA B 1 84 ? -3.572 4.344 -1.516 1 98.88 84 ALA B C 1
ATOM 1665 O O . ALA B 1 84 ? -2.629 4.043 -0.78 1 98.88 84 ALA B O 1
ATOM 1666 N N . ARG B 1 85 ? -3.457 4.305 -2.783 1 98.69 85 ARG B N 1
ATOM 1667 C CA . ARG B 1 85 ? -2.168 4.238 -3.465 1 98.69 85 ARG B CA 1
ATOM 1668 C C . ARG B 1 85 ? -1.87 5.543 -4.203 1 98.69 85 ARG B C 1
ATOM 1670 O O . ARG B 1 85 ? -2.742 6.09 -4.883 1 98.69 85 ARG B O 1
ATOM 1677 N N . VAL B 1 86 ? -0.641 6.023 -4 1 98.69 86 VAL B N 1
ATOM 1678 C CA . VAL B 1 86 ? -0.238 7.355 -4.438 1 98.69 86 VAL B CA 1
ATOM 1679 C C . VAL B 1 86 ? 1.133 7.285 -5.105 1 98.69 86 VAL B C 1
ATOM 1681 O O . VAL B 1 86 ? 2.035 6.602 -4.617 1 98.69 86 VAL B O 1
ATOM 1684 N N . ARG B 1 87 ? 1.271 7.965 -6.234 1 98.12 87 ARG B N 1
ATOM 1685 C CA . ARG B 1 87 ? 2.553 8.133 -6.914 1 98.12 87 ARG B CA 1
ATOM 1686 C C . ARG B 1 87 ? 3.145 9.508 -6.633 1 98.12 87 ARG B C 1
ATOM 1688 O O . ARG B 1 87 ? 2.484 10.531 -6.84 1 98.12 87 ARG B O 1
ATOM 1695 N N . ILE B 1 88 ? 4.336 9.547 -6.105 1 97.56 88 ILE B N 1
ATOM 1696 C CA . ILE B 1 88 ? 5.062 10.781 -5.801 1 97.56 88 ILE B CA 1
ATOM 1697 C C . ILE B 1 88 ? 6.309 10.875 -6.676 1 97.56 88 ILE B C 1
ATOM 1699 O O . ILE B 1 88 ? 7.168 9.992 -6.645 1 97.56 88 ILE B O 1
ATOM 1703 N N . THR B 1 89 ? 6.406 11.945 -7.445 1 96.31 89 THR B N 1
ATOM 1704 C CA . THR B 1 89 ? 7.531 12.156 -8.352 1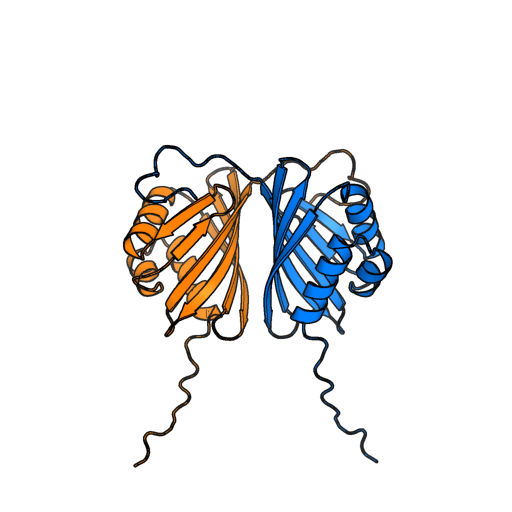 96.31 89 THR B CA 1
ATOM 1705 C C . THR B 1 89 ? 8.328 13.398 -7.953 1 96.31 89 THR B C 1
ATOM 1707 O O . THR B 1 89 ? 7.746 14.461 -7.727 1 96.31 89 THR B O 1
ATOM 1710 N N . THR B 1 90 ? 9.578 13.25 -7.781 1 93.56 90 THR B N 1
ATOM 1711 C CA . THR B 1 90 ? 10.523 14.336 -7.539 1 93.56 90 THR B CA 1
ATOM 1712 C C . THR B 1 90 ? 11.695 14.258 -8.516 1 93.56 90 THR B C 1
ATOM 1714 O O . THR B 1 90 ? 12.57 13.406 -8.375 1 93.56 90 THR B O 1
ATOM 1717 N N . GLY B 1 91 ? 11.758 15.211 -9.375 1 90.12 91 GLY B N 1
ATOM 1718 C CA . GLY B 1 91 ? 12.727 15.039 -10.453 1 90.12 91 GLY B CA 1
ATOM 1719 C C . GLY B 1 91 ? 12.562 13.727 -11.195 1 90.12 91 GLY B C 1
ATOM 1720 O O . GLY B 1 91 ? 11.484 13.43 -11.711 1 90.12 91 GLY B O 1
ATOM 1721 N N . ARG B 1 92 ? 13.617 12.844 -11.133 1 88.75 92 ARG B N 1
ATOM 1722 C CA . ARG B 1 92 ? 13.57 11.555 -11.812 1 88.75 92 ARG B CA 1
ATOM 1723 C C . ARG B 1 92 ? 13.195 10.438 -10.844 1 88.75 92 ARG B C 1
ATOM 1725 O O . ARG B 1 92 ? 12.953 9.305 -11.258 1 88.75 92 ARG B O 1
ATOM 1732 N N . ALA B 1 93 ? 13.133 10.812 -9.625 1 91.44 93 ALA B N 1
ATOM 1733 C CA . ALA B 1 93 ? 12.836 9.805 -8.609 1 91.44 93 ALA B CA 1
ATOM 1734 C C . ALA B 1 93 ? 11.336 9.602 -8.445 1 91.44 93 ALA B C 1
ATOM 1736 O O . ALA B 1 93 ? 10.57 10.57 -8.5 1 91.44 93 ALA B O 1
ATOM 1737 N N . VAL B 1 94 ? 10.93 8.391 -8.336 1 95.06 94 VAL B N 1
ATOM 1738 C CA . VAL B 1 94 ? 9.523 8.047 -8.102 1 95.06 94 VAL B CA 1
ATOM 1739 C C . VAL B 1 94 ? 9.398 7.227 -6.82 1 95.06 94 VAL B C 1
ATOM 1741 O O . VAL B 1 94 ? 10.109 6.234 -6.641 1 95.06 94 VAL B O 1
ATOM 1744 N N . LEU B 1 95 ? 8.547 7.668 -5.953 1 95.56 95 LEU B N 1
ATOM 1745 C CA . LEU B 1 95 ? 8.125 6.922 -4.773 1 95.56 95 LEU B CA 1
ATOM 1746 C C . LEU B 1 95 ? 6.672 6.484 -4.898 1 95.56 95 LEU B C 1
ATOM 1748 O O . LEU B 1 95 ? 5.812 7.277 -5.293 1 95.56 95 LEU B O 1
ATOM 1752 N N . LEU B 1 96 ? 6.473 5.25 -4.695 1 97.69 96 LEU B N 1
ATOM 1753 C CA . LEU B 1 96 ? 5.117 4.707 -4.672 1 97.69 96 LEU B CA 1
ATOM 1754 C C . LEU B 1 96 ? 4.633 4.523 -3.236 1 97.69 96 LEU B C 1
ATOM 1756 O O . LEU B 1 96 ? 5.098 3.623 -2.531 1 97.69 96 LEU B O 1
ATOM 1760 N N . CYS B 1 97 ? 3.711 5.371 -2.832 1 98.25 97 CYS B N 1
ATOM 1761 C CA . CYS B 1 97 ? 3.184 5.363 -1.472 1 98.25 97 CYS B CA 1
ATOM 1762 C C . CYS B 1 97 ? 1.893 4.559 -1.393 1 98.25 97 CYS B C 1
ATOM 1764 O O . CYS B 1 97 ? 1.034 4.664 -2.271 1 98.25 97 CYS B O 1
ATOM 1766 N N . SER B 1 98 ? 1.742 3.703 -0.444 1 98.75 98 SER B N 1
ATOM 1767 C CA . SER B 1 98 ? 0.485 3.082 -0.042 1 98.75 98 SER B CA 1
ATOM 1768 C C . SER B 1 98 ? 0.157 3.389 1.415 1 98.75 98 SER B C 1
ATOM 1770 O O . SER B 1 98 ? 1.004 3.227 2.295 1 98.75 98 SER B O 1
ATOM 1772 N N . GLY B 1 99 ? -1.052 3.844 1.663 1 98.81 99 GLY B N 1
ATOM 1773 C CA . GLY B 1 99 ? -1.485 4.18 3.01 1 98.81 99 GLY B CA 1
ATOM 1774 C C . GLY B 1 99 ? -2.773 3.484 3.412 1 98.81 99 GLY B C 1
ATOM 1775 O O . GLY B 1 99 ? -3.68 3.324 2.59 1 98.81 99 GLY B O 1
ATOM 1776 N N . PHE B 1 100 ? -2.859 3.049 4.645 1 98.94 100 PHE B N 1
ATOM 1777 C CA . PHE B 1 100 ? -4.055 2.531 5.297 1 98.94 100 PHE B CA 1
ATOM 1778 C C . PHE B 1 100 ? -4.461 3.424 6.465 1 98.94 100 PHE B C 1
ATOM 1780 O O . PHE B 1 100 ? -3.633 3.768 7.309 1 98.94 100 PHE B O 1
ATOM 1787 N N . TYR B 1 101 ? -5.707 3.779 6.496 1 98.88 101 TYR B N 1
ATOM 1788 C CA . TYR B 1 101 ? -6.184 4.824 7.398 1 98.88 101 TYR B CA 1
ATOM 1789 C C . TYR B 1 101 ? -7.387 4.34 8.203 1 98.88 101 TYR B C 1
ATOM 1791 O O . TYR B 1 101 ? -8.227 3.596 7.695 1 98.88 101 TYR B O 1
ATOM 1799 N N . ARG B 1 102 ? -7.445 4.773 9.414 1 98.75 102 ARG B N 1
ATOM 1800 C CA . ARG B 1 102 ? -8.617 4.629 10.266 1 98.75 102 ARG B CA 1
ATOM 1801 C C . ARG B 1 102 ? -9.125 5.992 10.734 1 98.75 102 ARG B C 1
ATOM 1803 O O . ARG B 1 102 ? -8.352 6.812 11.219 1 98.75 102 ARG B O 1
ATOM 1810 N N . LEU B 1 103 ? -10.359 6.234 10.539 1 98.62 103 LEU B N 1
ATOM 1811 C CA . LEU B 1 103 ? -10.961 7.504 10.93 1 98.62 103 LEU B CA 1
ATOM 1812 C C . LEU B 1 103 ? -11.734 7.355 12.242 1 98.62 103 LEU B C 1
ATOM 1814 O O . LEU B 1 103 ? -12.242 6.273 12.547 1 98.62 103 LEU B O 1
ATOM 1818 N N . ARG B 1 104 ? -11.734 8.305 12.984 1 97.94 104 ARG B N 1
ATOM 1819 C CA . ARG B 1 104 ? -12.586 8.531 14.148 1 97.94 104 ARG B CA 1
ATOM 1820 C C . ARG B 1 104 ? -13.242 9.898 14.094 1 97.94 104 ARG B C 1
ATOM 1822 O O . ARG B 1 104 ? -12.562 10.914 13.914 1 97.94 104 ARG B O 1
ATOM 1829 N N . ASP B 1 105 ? -14.617 9.906 14.18 1 95.31 105 ASP B N 1
ATOM 1830 C CA . ASP B 1 105 ? -15.383 11.141 14.164 1 95.31 105 ASP B CA 1
ATOM 1831 C C . ASP B 1 105 ? -15.078 11.969 12.914 1 95.31 105 ASP B C 1
ATOM 1833 O O . ASP B 1 105 ? -14.891 13.18 13 1 95.31 105 ASP B O 1
ATOM 1837 N N . GLY B 1 106 ? -14.891 11.281 11.844 1 96.44 106 GLY B N 1
ATOM 1838 C CA . GLY B 1 106 ? -14.75 11.922 10.547 1 96.44 106 GLY B CA 1
ATOM 1839 C C . GLY B 1 106 ? -13.336 12.406 10.266 1 96.44 106 GLY B C 1
ATOM 1840 O O . GLY B 1 106 ? -13.078 12.984 9.211 1 96.44 106 GLY B O 1
ATOM 1841 N N . LEU B 1 107 ? -12.391 12.172 11.172 1 98.56 107 LEU B N 1
ATOM 1842 C CA . LEU B 1 107 ? -11 12.57 11.023 1 98.56 107 LEU B CA 1
ATOM 1843 C C . LEU B 1 107 ? -10.078 11.359 10.992 1 98.56 107 LEU B C 1
ATOM 1845 O O . LEU B 1 107 ? -10.359 10.344 11.641 1 98.56 107 LEU B O 1
ATOM 1849 N N . ILE B 1 108 ? -9 11.469 10.242 1 98.81 108 ILE B N 1
ATOM 1850 C CA . ILE B 1 108 ? -8.008 10.398 10.266 1 98.81 108 ILE B CA 1
ATOM 1851 C C . ILE B 1 108 ? -7.328 10.359 11.633 1 98.81 108 ILE B C 1
ATOM 1853 O O . ILE B 1 108 ? -6.758 11.359 12.078 1 98.81 108 ILE B O 1
ATOM 1857 N N . ALA B 1 109 ? -7.426 9.242 12.266 1 98.88 109 ALA B N 1
ATOM 1858 C CA . ALA B 1 109 ? -6.855 9.102 13.602 1 98.88 109 ALA B CA 1
ATOM 1859 C C . ALA B 1 109 ? -5.609 8.219 13.57 1 98.88 109 ALA B C 1
ATOM 1861 O O . ALA B 1 109 ? -4.746 8.32 14.445 1 98.88 109 ALA B O 1
ATOM 1862 N N . GLU B 1 110 ? -5.555 7.32 12.672 1 98.94 110 GLU B N 1
ATOM 1863 C CA . GLU B 1 110 ? -4.418 6.418 12.5 1 98.94 110 GLU B CA 1
ATOM 1864 C C . GLU B 1 110 ? -4.086 6.227 11.023 1 98.94 110 GLU B C 1
ATOM 1866 O O . GLU B 1 110 ? -4.98 6.219 10.172 1 98.94 110 GLU B O 1
ATOM 1871 N N . ALA B 1 111 ? -2.812 6.039 10.75 1 98.88 111 ALA B N 1
ATOM 1872 C CA . ALA B 1 111 ? -2.375 5.711 9.398 1 98.88 111 ALA B CA 1
ATOM 1873 C C . ALA B 1 111 ? -1.121 4.844 9.422 1 98.88 111 ALA B C 1
ATOM 1875 O O . ALA B 1 111 ? -0.282 4.977 10.32 1 98.88 111 ALA B O 1
ATOM 1876 N N . VAL B 1 112 ? -1.03 3.928 8.539 1 98.88 112 VAL B N 1
ATOM 1877 C CA . VAL B 1 112 ? 0.183 3.191 8.203 1 98.88 112 VAL B CA 1
ATOM 1878 C C . VAL B 1 112 ? 0.536 3.424 6.734 1 98.88 112 VAL B C 1
ATOM 1880 O O . VAL B 1 112 ? -0.257 3.115 5.84 1 98.88 112 VAL B O 1
ATOM 1883 N N . GLU B 1 113 ? 1.676 4.004 6.477 1 98.69 113 GLU B N 1
ATOM 1884 C CA . GLU B 1 113 ? 2.086 4.336 5.113 1 98.69 113 GLU B CA 1
ATOM 1885 C C . GLU B 1 113 ? 3.422 3.684 4.766 1 98.69 113 GLU B C 1
ATOM 1887 O O . GLU B 1 113 ? 4.324 3.623 5.605 1 98.69 113 GLU B O 1
ATOM 1892 N N . THR B 1 114 ? 3.525 3.168 3.635 1 98.19 114 THR B N 1
ATOM 1893 C CA . THR B 1 114 ? 4.766 2.637 3.082 1 98.19 114 THR B CA 1
ATOM 1894 C C . THR B 1 114 ? 5.121 3.34 1.774 1 98.19 114 THR B C 1
ATOM 1896 O O . THR B 1 114 ? 4.234 3.801 1.052 1 98.19 114 THR B O 1
ATOM 1899 N N . PHE B 1 115 ? 6.43 3.436 1.544 1 97 115 PHE B N 1
ATOM 1900 C CA . PHE B 1 115 ? 6.961 4.105 0.362 1 97 115 PHE B CA 1
ATOM 1901 C C . PHE B 1 115 ? 7.938 3.203 -0.379 1 97 115 PHE B C 1
ATOM 1903 O O . PHE B 1 115 ? 9.023 2.91 0.125 1 97 115 PHE B O 1
ATOM 1910 N N . ALA B 1 116 ? 7.562 2.758 -1.538 1 95.94 116 ALA B N 1
ATOM 1911 C CA . ALA B 1 116 ? 8.438 1.937 -2.375 1 95.94 116 ALA B CA 1
ATOM 1912 C C . ALA B 1 116 ? 9.156 2.787 -3.416 1 95.94 116 ALA B C 1
ATOM 1914 O O . ALA B 1 116 ? 8.539 3.617 -4.086 1 95.94 116 ALA B O 1
ATOM 1915 N N . GLU B 1 117 ? 10.43 2.576 -3.498 1 93.19 117 GLU B N 1
ATOM 1916 C CA . GLU B 1 117 ? 11.227 3.291 -4.488 1 93.19 117 GLU B CA 1
ATOM 1917 C C . GLU B 1 117 ? 11.281 2.531 -5.812 1 93.19 117 GLU B C 1
ATOM 1919 O O . GLU B 1 117 ? 11.359 1.3 -5.824 1 93.19 117 GLU B O 1
ATOM 1924 N N . SER B 1 118 ? 11.273 3.303 -6.836 1 90.69 118 SER B N 1
ATOM 1925 C CA . SER B 1 118 ? 11.453 2.684 -8.148 1 90.69 118 SER B CA 1
ATOM 1926 C C . SER B 1 118 ? 12.805 1.992 -8.25 1 90.69 118 SER B C 1
ATOM 1928 O O . SER B 1 118 ? 13.805 2.488 -7.727 1 90.69 118 SER B O 1
ATOM 1930 N N . ALA B 1 119 ? 12.758 0.826 -8.969 1 87.5 119 ALA B N 1
ATOM 1931 C CA . ALA B 1 119 ? 13.969 0.025 -9.125 1 87.5 119 ALA B CA 1
ATOM 1932 C C . ALA B 1 119 ? 13.969 -0.72 -10.461 1 87.5 119 ALA B C 1
ATOM 1934 O O . ALA B 1 119 ? 12.945 -0.77 -11.148 1 87.5 119 ALA B O 1
ATOM 1935 N N . SER B 1 120 ? 15.164 -1.192 -10.867 1 86.56 120 SER B N 1
ATOM 1936 C CA . SER B 1 120 ? 15.25 -2.1 -12.008 1 86.56 120 SER B CA 1
ATOM 1937 C C . SER B 1 120 ? 14.805 -3.506 -11.633 1 86.56 120 SER B C 1
ATOM 1939 O O . SER B 1 120 ? 15.086 -3.98 -10.531 1 86.56 120 SER B O 1
ATOM 1941 N N . PRO B 1 121 ? 14.062 -4.145 -12.586 1 84.62 121 PRO B N 1
ATOM 1942 C CA . PRO B 1 121 ? 13.688 -5.527 -12.297 1 84.62 121 PRO B CA 1
ATOM 1943 C C . PRO B 1 121 ? 14.883 -6.477 -12.289 1 84.62 121 PRO B C 1
ATOM 1945 O O . PRO B 1 121 ? 15.898 -6.203 -12.93 1 84.62 121 PRO B O 1
ATOM 1948 N N . PRO B 1 122 ? 14.547 -7.598 -11.469 1 79.06 122 PRO B N 1
ATOM 1949 C CA . PRO B 1 122 ? 15.57 -8.641 -11.586 1 79.06 122 PRO B CA 1
ATOM 1950 C C . PRO B 1 122 ? 15.633 -9.25 -12.984 1 79.06 122 PRO B C 1
ATOM 1952 O O . PRO B 1 122 ? 14.602 -9.375 -13.648 1 79.06 122 PRO B O 1
ATOM 1955 N N . GLY B 1 123 ? 16.828 -9.5 -13.43 1 75.75 123 GLY B N 1
ATOM 1956 C CA . GLY B 1 123 ? 17.047 -9.961 -14.789 1 75.75 123 GLY B CA 1
ATOM 1957 C C . GLY B 1 123 ? 16.594 -11.391 -15.016 1 75.75 123 GLY B C 1
ATOM 1958 O O . GLY B 1 123 ? 16.453 -11.828 -16.156 1 75.75 123 GLY B O 1
ATOM 1959 N N . ASP B 1 124 ? 16.219 -12.148 -14.07 1 76.5 124 ASP B N 1
ATOM 1960 C CA . ASP B 1 124 ? 16.047 -13.586 -14.195 1 76.5 124 ASP B CA 1
ATOM 1961 C C . ASP B 1 124 ? 14.578 -13.961 -14.352 1 76.5 124 ASP B C 1
ATOM 1963 O O . ASP B 1 124 ? 14.234 -15.141 -14.438 1 76.5 124 ASP B O 1
ATOM 1967 N N . ARG B 1 125 ? 13.68 -12.984 -14.5 1 76.06 125 ARG B N 1
ATOM 1968 C CA . ARG B 1 125 ? 12.273 -13.359 -14.594 1 76.06 125 ARG B CA 1
ATOM 1969 C C . ARG B 1 125 ? 11.586 -12.641 -15.758 1 76.06 125 ARG B C 1
ATOM 1971 O O . ARG B 1 125 ? 10.367 -12.453 -15.75 1 76.06 125 ARG B O 1
ATOM 1978 N N . ILE B 1 126 ? 12.227 -12.305 -16.703 1 79.06 126 ILE B N 1
ATOM 1979 C CA . ILE B 1 126 ? 11.734 -11.555 -17.859 1 79.06 126 ILE B CA 1
ATOM 1980 C C . ILE B 1 126 ? 10.734 -12.414 -18.641 1 79.06 126 ILE B C 1
ATOM 1982 O O . ILE B 1 126 ? 9.906 -11.891 -19.375 1 79.06 126 ILE B O 1
ATOM 1986 N N . HIS B 1 127 ? 10.766 -13.656 -18.453 1 82.81 127 HIS B N 1
ATOM 1987 C CA . HIS B 1 127 ? 9.867 -14.555 -19.156 1 82.81 127 HIS B CA 1
ATOM 1988 C C . HIS B 1 127 ? 8.516 -14.648 -18.469 1 82.81 127 HIS B C 1
ATOM 1990 O O . HIS B 1 127 ? 7.543 -15.133 -19.062 1 82.81 127 HIS B O 1
ATOM 1996 N N . LEU B 1 128 ? 8.445 -14.203 -17.266 1 86.75 128 LEU B N 1
ATOM 1997 C CA . LEU B 1 128 ? 7.215 -14.312 -16.5 1 86.75 128 LEU B CA 1
ATOM 1998 C C . LEU B 1 128 ? 6.531 -12.953 -16.359 1 86.75 128 LEU B C 1
ATOM 2000 O O . LEU B 1 128 ? 5.352 -12.875 -16.016 1 86.75 128 LEU B O 1
ATOM 2004 N N . ALA B 1 129 ? 7.277 -11.812 -16.641 1 88 129 ALA B N 1
ATOM 2005 C CA . ALA B 1 129 ? 6.777 -10.445 -16.5 1 88 129 ALA B CA 1
ATOM 2006 C C . ALA B 1 129 ? 7.246 -9.562 -17.656 1 88 129 ALA B C 1
ATOM 2008 O O . ALA B 1 129 ? 8.414 -9.625 -18.047 1 88 129 ALA B O 1
ATOM 2009 N N . GLU B 1 130 ? 6.344 -8.836 -18.234 1 90.06 130 GLU B N 1
ATOM 2010 C CA . GLU B 1 130 ? 6.715 -7.848 -19.234 1 90.06 130 GLU B CA 1
ATOM 2011 C C . GLU B 1 130 ? 7.012 -6.496 -18.609 1 90.06 130 GLU B C 1
ATOM 2013 O O . GLU B 1 130 ? 6.363 -6.109 -17.625 1 90.06 130 GLU B O 1
ATOM 2018 N N . ARG B 1 131 ? 8.031 -5.895 -19.172 1 86.69 131 ARG B N 1
ATOM 2019 C CA . ARG B 1 131 ? 8.32 -4.555 -18.672 1 86.69 131 ARG B CA 1
ATOM 2020 C C . ARG B 1 131 ? 7.629 -3.494 -19.531 1 86.69 131 ARG B C 1
ATOM 2022 O O . ARG B 1 131 ? 7.605 -3.596 -20.75 1 86.69 131 ARG B O 1
ATOM 2029 N N . TYR B 1 132 ? 6.941 -2.572 -18.938 1 82.75 132 TYR B N 1
ATOM 2030 C CA . TYR B 1 132 ? 6.254 -1.494 -19.641 1 82.75 132 TYR B CA 1
ATOM 2031 C C . TYR B 1 132 ? 6.848 -0.14 -19.266 1 82.75 132 TYR B C 1
ATOM 2033 O O . TYR B 1 132 ? 7.508 -0.003 -18.234 1 82.75 132 TYR B O 1
#

Organism: Rhodospirillum centenum (strain ATCC 51521 / SW) (NCBI:txid414684)

InterPro domains:
  IPR032710 NTF2-like domain superfamily [SSF54427] (14-130)
  IPR037401 SnoaL-like domain [PF12680] (17-110)

pLDDT: mean 90.17, std 16.98, range [27.42, 98.94]